Protein AF-A0A946Y9L7-F1 (afdb_monomer)

Secondary structure (DSSP, 8-state):
--EEEEEEEEE-TT-EEEE-TTS-EEEEEEEEPPSEEEETTS-B-HHHHBSSSS------HHHHHT-BTTB-EEEEEEEEE--TT---EEEEEEEEE-THHHIIIIIIIIGGGTTHHHHIIIIITTSHHHHHHHHHHHHHHSSEEEEEE-SSSEEEEEEE----SSS-EEEEEEPPP-TT-SEEEEEEEEETT-EEEEEEEEEEEEEEE--EEEEEEEEEETTS----HHHHTBS-SS------TT--EEEEE---PPPTT-EEEEEEEEE--PPPPPPHHHHTSPP------SHHHHHHHHHHHHHHHHHHHHHHHHHHGGG-

Foldseek 3Di:
DQAKWKFKDKAFPQWDWAAAQVRFIKTFHDWAQFPFKAKPVRDTCRQQARDQPQSWDADDLVRLVPDDLVHQKMKMKTKHFDAAPFFWKKKKWWKAWACLVVLLVPVLQFLLQAVPNCCCVVPVCPDPVSVVQLVVLCVVAAWKWKWKDPPPDTDTQDTHGHPHHQDIHIYIGTGGGPHRDRMIMMMIMHGHRGMTTRYITMGGPMDGDGTDIWAFPDKDWPVGDDDGVSNSHHDPPPSHDDDDVPTDMGTDTDPDDRDPSIDMDIDMDGDDDDDDDDDPNSNPDDRPDHDDSGSVSSSVSSVVCSVCVVVVVVVCVVCSVVSD

pLDDT: mean 89.22, std 11.05, range [27.16, 98.75]

Structure (mmCIF, N/CA/C/O backbone):
data_AF-A0A946Y9L7-F1
#
_entry.id   AF-A0A946Y9L7-F1
#
loop_
_atom_site.group_PDB
_atom_site.id
_atom_site.type_symbol
_atom_site.label_atom_id
_atom_site.label_alt_id
_atom_site.label_comp_id
_atom_site.label_asym_id
_atom_site.label_entity_id
_atom_site.label_seq_id
_atom_site.pdbx_PDB_ins_code
_atom_site.Cartn_x
_atom_site.Cartn_y
_atom_site.Cartn_z
_atom_site.occupancy
_atom_site.B_iso_or_equiv
_atom_site.auth_seq_id
_atom_site.auth_comp_id
_atom_site.auth_asym_id
_atom_site.auth_atom_id
_atom_site.pdbx_PDB_model_num
ATOM 1 N N . ILE A 1 1 ? 7.396 -9.887 -16.162 1.00 91.62 1 ILE A N 1
ATOM 2 C CA . ILE A 1 1 ? 6.640 -10.722 -15.194 1.00 91.62 1 ILE A CA 1
ATOM 3 C C . ILE A 1 1 ? 7.147 -12.140 -15.371 1.00 91.62 1 ILE A C 1
ATOM 5 O O . ILE A 1 1 ? 7.227 -12.563 -16.513 1.00 91.62 1 ILE A O 1
ATOM 9 N N . ASP A 1 2 ? 7.557 -12.815 -14.310 1.00 94.06 2 ASP A N 1
ATOM 10 C CA . ASP A 1 2 ? 8.018 -14.216 -14.341 1.00 94.06 2 ASP A CA 1
ATOM 11 C C . ASP A 1 2 ? 7.070 -15.153 -13.578 1.00 94.06 2 ASP A C 1
ATOM 13 O O . ASP A 1 2 ? 7.067 -16.358 -13.773 1.00 94.06 2 ASP A O 1
ATOM 17 N N . GLN A 1 3 ? 6.169 -14.610 -12.759 1.00 96.19 3 GLN A N 1
ATOM 18 C CA . GLN A 1 3 ? 5.126 -15.408 -12.126 1.00 96.19 3 GLN A CA 1
ATOM 19 C C . GLN A 1 3 ? 3.787 -14.690 -12.135 1.00 96.19 3 GLN A C 1
ATOM 21 O O . GLN A 1 3 ? 3.713 -13.494 -11.841 1.00 96.19 3 GLN A O 1
ATOM 26 N N . LEU A 1 4 ? 2.719 -15.440 -12.402 1.00 97.00 4 LEU A N 1
ATOM 27 C CA . LEU A 1 4 ? 1.350 -14.986 -12.216 1.00 97.00 4 LEU A CA 1
ATOM 28 C C . LEU A 1 4 ? 0.442 -16.161 -11.846 1.00 97.00 4 LEU A C 1
ATOM 30 O O . LEU A 1 4 ? 0.356 -17.146 -12.574 1.00 97.00 4 LEU A O 1
ATOM 34 N N . GLN A 1 5 ? -0.276 -16.047 -10.735 1.00 96.94 5 GLN A N 1
ATOM 35 C CA . GLN A 1 5 ? -1.230 -17.062 -10.292 1.00 96.94 5 GLN A CA 1
ATOM 36 C C . GLN A 1 5 ? -2.366 -16.437 -9.483 1.00 96.94 5 GLN A C 1
ATOM 38 O O . GLN A 1 5 ? -2.217 -15.351 -8.918 1.00 96.94 5 GLN A O 1
ATOM 43 N N . LEU A 1 6 ? -3.491 -17.142 -9.385 1.00 97.56 6 LEU A N 1
ATOM 44 C CA . LEU A 1 6 ? -4.512 -16.825 -8.392 1.00 97.56 6 LEU A CA 1
ATOM 45 C C . LEU A 1 6 ? -4.306 -17.681 -7.146 1.00 97.56 6 LEU A C 1
ATOM 47 O O . LEU A 1 6 ? -4.020 -18.874 -7.230 1.00 97.56 6 LEU A O 1
ATOM 51 N N . LEU A 1 7 ? -4.512 -17.068 -5.990 1.00 97.62 7 LEU A N 1
ATOM 52 C CA . LEU A 1 7 ? -4.695 -17.743 -4.717 1.00 97.62 7 LEU A CA 1
ATOM 53 C C . LEU A 1 7 ? -6.197 -17.761 -4.434 1.00 97.62 7 LEU A C 1
ATOM 55 O O . LEU A 1 7 ? -6.791 -16.725 -4.134 1.00 97.62 7 LEU A O 1
ATOM 59 N N . GLU A 1 8 ? -6.825 -18.921 -4.599 1.00 97.69 8 GLU A N 1
ATOM 60 C CA . GLU A 1 8 ? -8.254 -19.114 -4.364 1.00 97.69 8 GLU A CA 1
ATOM 61 C C . GLU A 1 8 ? -8.511 -19.498 -2.906 1.00 97.69 8 GLU A C 1
ATOM 63 O O . GLU A 1 8 ? -7.890 -20.418 -2.369 1.00 97.69 8 GLU A O 1
ATOM 68 N N . VAL A 1 9 ? -9.486 -18.835 -2.292 1.00 97.38 9 VAL A N 1
ATOM 69 C CA . VAL A 1 9 ? -10.014 -19.176 -0.971 1.00 97.38 9 VAL A CA 1
ATOM 70 C C . VAL A 1 9 ? -11.514 -19.385 -1.090 1.00 97.38 9 VAL A C 1
ATOM 72 O O . VAL A 1 9 ? -12.221 -18.512 -1.594 1.00 97.38 9 VAL A O 1
ATOM 75 N N . SER A 1 10 ? -12.002 -20.524 -0.600 1.00 95.62 10 SER A N 1
ATOM 76 C CA . SER A 1 10 ? -13.436 -20.783 -0.444 1.00 95.62 10 SER A CA 1
ATOM 77 C C . SER A 1 10 ? -13.875 -20.417 0.971 1.00 95.62 10 SER A C 1
ATOM 79 O O . SER A 1 10 ? -13.234 -20.816 1.941 1.00 95.62 10 SER A O 1
ATOM 81 N N . HIS A 1 11 ? -14.954 -19.652 1.105 1.00 94.88 11 HIS A N 1
ATOM 82 C CA . HIS A 1 11 ? -15.403 -19.110 2.389 1.00 94.88 11 HIS A CA 1
ATOM 83 C C . HIS A 1 11 ? -16.925 -18.906 2.430 1.00 94.88 11 HIS A C 1
ATOM 85 O O . HIS A 1 11 ? -17.618 -19.029 1.418 1.00 94.88 11 HIS A O 1
ATOM 91 N N . SER A 1 12 ? -17.456 -18.581 3.614 1.00 93.31 12 SER A N 1
ATOM 92 C CA . SER A 1 12 ? -18.854 -18.153 3.761 1.00 93.31 12 SER A CA 1
ATOM 93 C C . SER A 1 12 ? -19.135 -16.918 2.889 1.00 93.31 12 SER A C 1
ATOM 95 O O . SER A 1 12 ? -18.296 -16.016 2.862 1.00 93.31 12 SER A O 1
ATOM 97 N N . PRO A 1 13 ? -20.314 -16.791 2.250 1.00 92.19 13 PRO A N 1
ATOM 98 C CA . PRO A 1 13 ? -20.673 -15.613 1.452 1.00 92.19 13 PRO A CA 1
ATOM 99 C C . PRO A 1 13 ? -20.615 -14.267 2.188 1.00 92.19 13 PRO A C 1
ATOM 101 O O . PRO A 1 13 ? -20.582 -13.225 1.543 1.00 92.19 13 PRO A O 1
ATOM 104 N N . THR A 1 14 ? -20.627 -14.275 3.521 1.00 91.62 14 THR A N 1
ATOM 105 C CA . THR A 1 14 ? -20.556 -13.067 4.359 1.00 91.62 14 THR A CA 1
ATOM 106 C C . THR A 1 14 ? -19.137 -12.701 4.788 1.00 91.62 14 THR A C 1
ATOM 108 O O . THR A 1 14 ? -18.949 -11.665 5.420 1.00 91.62 14 THR A O 1
ATOM 111 N N . ALA A 1 15 ? -18.158 -13.562 4.511 1.00 93.12 15 ALA A N 1
ATOM 112 C CA . ALA A 1 15 ? -16.775 -13.356 4.907 1.00 93.12 15 ALA A CA 1
ATOM 113 C C . ALA A 1 15 ? -16.023 -12.509 3.875 1.00 93.12 15 ALA A C 1
ATOM 115 O O . ALA A 1 15 ? -16.213 -12.677 2.668 1.00 93.12 15 ALA A O 1
ATOM 116 N N . THR A 1 16 ? -15.124 -11.656 4.357 1.00 95.12 16 THR A N 1
ATOM 117 C CA . THR A 1 16 ? -14.171 -10.924 3.518 1.00 95.12 16 THR A CA 1
ATOM 118 C C . THR A 1 16 ? -12.841 -11.665 3.523 1.00 95.12 16 THR A C 1
ATOM 120 O O . THR A 1 16 ? -12.372 -12.077 4.583 1.00 95.12 16 THR A O 1
ATOM 123 N N . VAL A 1 17 ? -12.214 -11.825 2.359 1.00 97.06 17 VAL A N 1
ATOM 124 C CA . VAL A 1 17 ? -10.873 -12.412 2.241 1.00 97.06 17 VAL A CA 1
ATOM 125 C C . VAL A 1 17 ? -9.918 -11.381 1.665 1.00 97.06 17 VAL A C 1
ATOM 127 O O . VAL A 1 17 ? -10.178 -10.817 0.606 1.00 97.06 17 VAL A O 1
ATOM 130 N N . VAL A 1 18 ? -8.798 -11.162 2.345 1.00 96.81 18 VAL A N 1
ATOM 131 C CA . VAL A 1 18 ? -7.744 -10.234 1.916 1.00 96.81 18 VAL A CA 1
ATOM 132 C C . VAL A 1 18 ? -6.362 -10.817 2.168 1.00 96.81 18 VAL A C 1
ATOM 134 O O . VAL A 1 18 ? -6.206 -11.785 2.909 1.00 96.81 18 VAL A O 1
ATOM 137 N N . ALA A 1 19 ? -5.347 -10.226 1.543 1.00 96.75 19 ALA A N 1
ATOM 138 C CA . ALA A 1 19 ? -3.959 -10.596 1.778 1.00 96.75 19 ALA A CA 1
ATOM 139 C C . ALA A 1 19 ? -3.385 -9.887 3.014 1.00 96.75 19 ALA A C 1
ATOM 141 O O . ALA A 1 19 ? -3.661 -8.707 3.252 1.00 96.75 19 ALA A O 1
ATOM 142 N N . ASP A 1 20 ? -2.514 -10.576 3.742 1.00 95.69 20 ASP A N 1
ATOM 143 C CA . ASP A 1 20 ? -1.670 -9.972 4.767 1.00 95.69 20 ASP A CA 1
ATOM 144 C C . ASP A 1 20 ? -0.433 -9.274 4.173 1.00 95.69 20 ASP A C 1
ATOM 146 O O . ASP A 1 20 ? -0.279 -9.145 2.950 1.00 95.69 20 ASP A O 1
ATOM 150 N N . GLN A 1 21 ? 0.4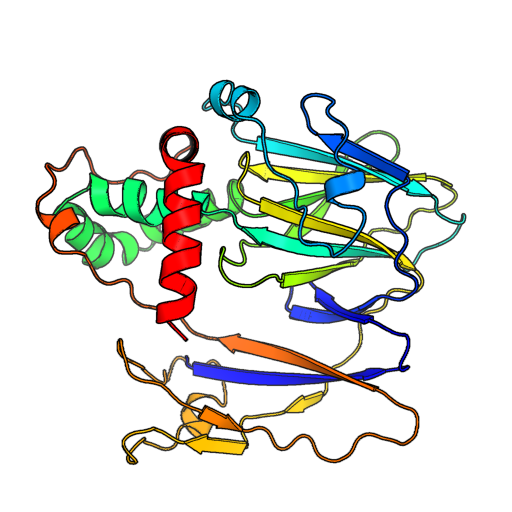62 -8.793 5.037 1.00 93.12 21 GLN A N 1
ATOM 151 C CA . GLN A 1 21 ? 1.719 -8.159 4.631 1.00 93.12 21 GLN A CA 1
ATOM 152 C C . GLN A 1 21 ? 2.700 -9.112 3.924 1.00 93.12 21 GLN A C 1
ATOM 154 O O . GLN A 1 21 ? 3.627 -8.651 3.261 1.00 93.12 21 GLN A O 1
ATOM 159 N N . TYR A 1 22 ? 2.495 -10.424 4.043 1.00 93.50 22 TYR A N 1
ATOM 160 C CA . TYR A 1 22 ? 3.309 -11.474 3.429 1.00 93.50 22 TYR A CA 1
ATOM 161 C C . TYR A 1 22 ? 2.606 -12.145 2.237 1.00 93.50 22 TYR A C 1
ATOM 163 O O . TYR A 1 22 ? 3.137 -13.100 1.675 1.00 93.50 22 TYR A O 1
ATOM 171 N N . GLY A 1 23 ? 1.423 -11.661 1.841 1.00 93.56 23 GLY A N 1
ATOM 172 C CA . GLY A 1 23 ? 0.639 -12.223 0.738 1.00 93.56 23 GLY A CA 1
ATOM 173 C C . GLY A 1 23 ? -0.176 -13.469 1.102 1.00 93.56 23 GLY A C 1
ATOM 174 O O . GLY A 1 23 ? -0.726 -14.110 0.209 1.00 93.56 23 GLY A O 1
ATOM 175 N N . ARG A 1 24 ? -0.277 -13.825 2.387 1.00 96.12 24 ARG A N 1
ATOM 176 C CA . ARG A 1 24 ? -1.102 -14.946 2.862 1.00 96.12 24 ARG A CA 1
ATOM 177 C C . ARG A 1 24 ? -2.552 -14.500 2.998 1.00 96.12 24 ARG A C 1
ATOM 179 O O . ARG A 1 24 ? -2.816 -13.356 3.358 1.00 96.12 24 ARG A O 1
ATOM 186 N N . ALA A 1 25 ? -3.489 -15.402 2.736 1.00 97.62 25 ALA A N 1
ATOM 187 C CA . ALA A 1 25 ? -4.902 -15.082 2.840 1.00 97.62 25 ALA A CA 1
ATOM 188 C C . ALA A 1 25 ? -5.370 -15.046 4.302 1.00 97.62 25 ALA A C 1
ATOM 190 O O . ALA A 1 25 ? -5.087 -15.957 5.083 1.00 97.62 25 ALA A O 1
ATOM 191 N N . ILE A 1 26 ? -6.128 -14.007 4.640 1.00 97.19 26 ILE A N 1
ATOM 192 C CA . ILE A 1 26 ? -6.836 -13.848 5.908 1.00 97.19 26 ILE A CA 1
ATOM 193 C C . ILE A 1 26 ? -8.330 -13.759 5.614 1.00 97.19 26 ILE A C 1
ATOM 195 O O . ILE A 1 26 ? -8.752 -12.971 4.764 1.00 97.19 26 ILE A O 1
ATOM 199 N N . ILE A 1 27 ? -9.125 -14.531 6.353 1.00 96.00 27 ILE A N 1
ATOM 200 C CA . ILE A 1 27 ? -10.560 -14.273 6.487 1.00 96.00 27 ILE A CA 1
ATOM 201 C C . ILE A 1 27 ? -10.739 -13.198 7.562 1.00 96.00 27 ILE A C 1
ATOM 203 O O . ILE A 1 27 ? -10.331 -13.396 8.704 1.00 96.00 27 ILE A O 1
ATOM 207 N N . ALA A 1 28 ? -11.351 -12.076 7.194 1.00 92.50 28 ALA A N 1
ATOM 208 C CA . ALA A 1 28 ? -11.649 -10.939 8.055 1.00 92.50 28 ALA A CA 1
ATOM 209 C C . ALA A 1 28 ? -13.175 -10.774 8.165 1.00 92.50 28 ALA A C 1
ATOM 211 O O . ALA A 1 28 ? -13.820 -10.227 7.270 1.00 92.50 28 ALA A O 1
ATOM 212 N N . ASN A 1 29 ? -13.765 -11.282 9.246 1.00 88.06 29 ASN A N 1
ATOM 213 C CA . ASN A 1 29 ? -15.208 -11.194 9.481 1.00 88.06 29 ASN A CA 1
ATOM 214 C C . ASN A 1 29 ? -15.563 -9.950 10.305 1.00 88.06 29 ASN A C 1
ATOM 216 O O . ASN A 1 29 ? -14.707 -9.380 10.978 1.00 88.06 29 ASN A O 1
ATOM 220 N N . GLU A 1 30 ? -16.841 -9.558 10.264 1.00 89.44 30 GLU A N 1
ATOM 221 C CA . GLU A 1 30 ? -17.429 -8.578 11.193 1.00 89.44 30 GLU A CA 1
ATOM 222 C C . GLU A 1 30 ? -16.619 -7.277 11.319 1.00 89.44 30 GLU A C 1
ATOM 224 O O . GLU A 1 30 ? -16.187 -6.886 12.398 1.00 89.44 30 GLU A O 1
ATOM 229 N N . LEU A 1 31 ? -16.396 -6.606 10.186 1.00 94.50 31 LEU A N 1
ATOM 230 C CA . LEU A 1 31 ? -15.606 -5.377 10.130 1.00 94.50 31 LEU A CA 1
ATOM 231 C C . LEU A 1 31 ? -16.272 -4.243 10.928 1.00 94.50 31 LEU A C 1
ATOM 233 O O . LEU A 1 31 ? -17.261 -3.653 10.484 1.00 94.50 31 LEU A O 1
ATOM 237 N N . ALA A 1 32 ? -15.692 -3.902 12.076 1.00 95.75 32 ALA A N 1
ATOM 238 C CA . ALA A 1 32 ? -16.108 -2.793 12.924 1.00 95.75 32 ALA A CA 1
ATOM 239 C C . ALA A 1 32 ? -15.254 -1.546 12.649 1.00 95.75 32 ALA A C 1
ATOM 241 O O . ALA A 1 32 ? -14.025 -1.591 12.693 1.00 95.75 32 ALA A O 1
ATOM 242 N N . ALA A 1 33 ? -15.895 -0.413 12.364 1.00 97.81 33 ALA A N 1
ATOM 243 C CA . ALA A 1 33 ? -15.195 0.861 12.210 1.00 97.81 33 ALA A CA 1
ATOM 244 C C . ALA A 1 33 ? -14.579 1.324 13.549 1.00 97.81 33 ALA A C 1
ATOM 246 O O . ALA A 1 33 ? -15.105 0.978 14.610 1.00 97.81 33 ALA A O 1
ATOM 247 N N . PRO A 1 34 ? -13.505 2.135 13.526 1.00 98.31 34 PRO A N 1
ATOM 248 C CA . PRO A 1 34 ? -12.989 2.757 14.740 1.00 98.31 34 PRO A CA 1
ATOM 249 C C . PRO A 1 34 ? -14.039 3.673 15.381 1.00 98.31 34 PRO A C 1
ATOM 251 O O . PRO A 1 34 ? -14.866 4.270 14.691 1.00 98.31 34 PRO A O 1
ATOM 254 N N . VAL A 1 35 ? -13.976 3.833 16.701 1.00 98.44 35 VAL A N 1
ATOM 255 C CA . VAL A 1 35 ? -14.800 4.802 17.445 1.00 98.44 35 VAL A CA 1
ATOM 256 C C . VAL A 1 35 ? -14.164 6.191 17.471 1.00 98.44 35 VAL A C 1
ATOM 258 O O . VAL A 1 35 ? -14.861 7.198 17.607 1.00 98.44 35 VAL A O 1
ATOM 261 N N . SER A 1 36 ? -12.846 6.269 17.278 1.00 98.62 36 SER A N 1
ATOM 262 C CA . SER A 1 36 ? -12.114 7.522 17.107 1.00 98.62 36 SER A CA 1
ATOM 263 C C . SER A 1 36 ? -10.976 7.355 16.097 1.00 98.62 36 SER A C 1
ATOM 265 O O . SER A 1 36 ? -10.386 6.284 15.970 1.00 98.62 36 SER A O 1
ATOM 267 N N . ALA A 1 37 ? -10.695 8.413 15.338 1.00 98.69 37 ALA A N 1
ATOM 268 C CA . ALA A 1 37 ? -9.552 8.476 14.436 1.00 98.69 37 ALA A CA 1
ATOM 269 C C . ALA A 1 37 ? -9.032 9.912 14.391 1.00 98.69 37 ALA A C 1
ATOM 271 O O . ALA A 1 37 ? -9.784 10.827 14.036 1.00 98.69 37 ALA A O 1
ATOM 272 N N . THR A 1 38 ? -7.765 10.118 14.736 1.00 98.56 38 THR A N 1
ATOM 273 C CA . THR A 1 38 ? -7.182 11.458 14.873 1.00 98.56 38 THR A CA 1
ATOM 274 C C . THR A 1 38 ? -5.787 11.495 14.270 1.00 98.56 38 THR A C 1
ATOM 276 O O . THR A 1 38 ? -4.994 10.595 14.523 1.00 98.56 38 THR A O 1
ATOM 279 N N . ASP A 1 39 ? -5.474 12.512 13.467 1.00 97.25 39 ASP A N 1
ATOM 280 C CA . ASP A 1 39 ? -4.103 12.687 12.973 1.00 97.25 39 ASP A CA 1
ATOM 281 C C . ASP A 1 39 ? -3.175 13.341 14.010 1.00 97.25 39 ASP A C 1
ATOM 283 O O . ASP A 1 39 ? -3.626 13.840 15.045 1.00 97.25 39 ASP A O 1
ATOM 287 N N . GLN A 1 40 ? -1.875 13.399 13.706 1.00 94.88 40 GLN A N 1
ATOM 288 C CA . GLN A 1 40 ? -0.858 14.029 14.560 1.00 94.88 40 GLN A CA 1
ATOM 289 C C . GLN A 1 40 ? -1.174 15.488 14.936 1.00 94.88 40 GLN A C 1
ATOM 291 O O . GLN A 1 40 ? -0.679 15.990 15.946 1.00 94.88 40 GLN A O 1
ATOM 296 N N . SER A 1 41 ? -1.970 16.194 14.127 1.00 93.50 41 SER A N 1
ATOM 297 C CA . SER A 1 41 ? -2.375 17.578 14.398 1.00 93.50 41 SER A CA 1
ATOM 298 C C . SER A 1 41 ? -3.635 17.694 15.262 1.00 93.50 41 SER A C 1
ATOM 300 O O . SER A 1 41 ? -4.077 18.806 15.549 1.00 93.50 41 SER A O 1
ATOM 302 N N . GLY A 1 42 ? -4.217 16.567 15.683 1.00 95.75 42 GLY A N 1
ATOM 303 C CA . GLY A 1 42 ? -5.451 16.519 16.465 1.00 95.75 42 GLY A CA 1
ATOM 304 C C . GLY A 1 42 ? -6.722 16.618 15.617 1.00 95.75 42 GLY A C 1
ATOM 305 O O . GLY A 1 42 ? -7.811 16.799 16.164 1.00 95.75 42 GLY A O 1
ATOM 306 N N . ARG A 1 43 ? -6.630 16.522 14.285 1.00 97.25 43 ARG A N 1
ATOM 307 C CA . ARG A 1 43 ? -7.807 16.598 13.415 1.00 97.25 43 ARG A CA 1
ATOM 308 C C . ARG A 1 43 ? -8.517 15.250 13.367 1.00 97.25 43 ARG A C 1
ATOM 310 O O . ARG A 1 43 ? -7.899 14.218 13.128 1.00 97.25 43 ARG A O 1
ATOM 317 N N . ASN A 1 44 ? -9.837 15.292 13.512 1.00 98.06 44 ASN A N 1
ATOM 318 C CA . ASN A 1 44 ? -10.693 14.120 13.389 1.00 98.06 44 ASN A CA 1
ATOM 319 C C . ASN A 1 44 ? -10.725 13.616 11.932 1.00 98.06 44 ASN A C 1
ATOM 321 O O . ASN A 1 44 ? -11.088 14.357 11.014 1.00 98.06 44 ASN A O 1
ATOM 325 N N . LEU A 1 45 ? -10.355 12.351 11.744 1.00 98.06 45 LEU A N 1
ATOM 326 C CA . LEU A 1 45 ? -10.346 11.637 10.469 1.00 98.06 45 LEU A CA 1
ATOM 327 C C . LEU A 1 45 ? -11.401 10.532 10.383 1.00 98.06 45 LEU A C 1
ATOM 329 O O . LEU A 1 45 ? -11.467 9.860 9.360 1.00 98.06 45 LEU A O 1
ATOM 333 N N . LEU A 1 46 ? -12.247 10.354 11.399 1.00 98.12 46 LEU A N 1
ATOM 334 C CA . LEU A 1 46 ? -13.164 9.217 11.500 1.00 98.12 46 LEU A CA 1
ATOM 335 C C . LEU A 1 46 ? -14.034 9.070 10.249 1.00 98.12 46 LEU A C 1
ATOM 337 O O . LEU A 1 46 ? -14.080 8.005 9.646 1.00 98.12 46 LEU A O 1
ATOM 341 N N . SER A 1 47 ? -14.646 10.163 9.789 1.00 96.69 47 SER A N 1
ATOM 342 C CA . SER A 1 47 ? -15.473 10.137 8.573 1.00 96.69 47 SER A CA 1
ATOM 343 C C . SER A 1 47 ? -14.716 9.758 7.294 1.00 96.69 47 SER A C 1
ATOM 345 O O . SER A 1 47 ? -15.342 9.257 6.371 1.00 96.69 47 SER A O 1
ATOM 347 N N . ALA A 1 48 ? -13.399 9.983 7.245 1.00 97.12 48 ALA A N 1
ATOM 348 C CA . ALA A 1 48 ? -12.550 9.706 6.086 1.00 97.12 48 ALA A CA 1
ATOM 349 C C . ALA A 1 48 ? -12.006 8.269 6.060 1.00 97.12 48 ALA A C 1
ATOM 351 O O . ALA A 1 48 ? -11.451 7.854 5.049 1.00 97.12 48 ALA A O 1
ATOM 352 N N . VAL A 1 49 ? -12.092 7.547 7.185 1.00 98.12 49 VAL A N 1
ATOM 353 C CA . VAL A 1 49 ? -11.511 6.203 7.334 1.00 98.12 49 VAL A CA 1
ATOM 354 C C . VAL A 1 49 ? -12.511 5.153 7.817 1.00 98.12 49 VAL A C 1
ATOM 356 O O . VAL A 1 49 ? -12.161 3.987 7.933 1.00 98.12 49 VAL A O 1
ATOM 359 N N . ALA A 1 50 ? -13.751 5.523 8.137 1.00 97.31 50 ALA A N 1
ATOM 360 C CA . ALA A 1 50 ? -14.730 4.576 8.673 1.00 97.31 50 ALA A CA 1
ATOM 361 C C . ALA A 1 50 ? -15.382 3.690 7.598 1.00 97.31 50 ALA A C 1
ATOM 363 O O . ALA A 1 50 ? -15.980 2.667 7.934 1.00 97.31 50 ALA A O 1
ATOM 364 N N . ARG A 1 51 ? -15.341 4.081 6.316 1.00 95.62 51 ARG A N 1
ATOM 365 C CA . ARG A 1 51 ? -16.105 3.421 5.245 1.00 95.62 51 ARG A CA 1
ATOM 366 C C . ARG A 1 51 ? -15.350 3.433 3.927 1.00 95.62 51 ARG A C 1
ATOM 368 O O . ARG A 1 51 ? -14.712 4.415 3.593 1.00 95.62 51 ARG A O 1
ATOM 375 N N . ASN A 1 52 ? -15.539 2.380 3.139 1.00 94.69 52 ASN A N 1
ATOM 376 C CA . ASN A 1 52 ? -15.125 2.346 1.740 1.00 94.69 52 ASN A CA 1
ATOM 377 C C . ASN A 1 52 ? -16.048 3.241 0.888 1.00 94.69 52 ASN A C 1
ATOM 379 O O . ASN A 1 52 ? -17.016 2.758 0.297 1.00 94.69 52 ASN A O 1
ATOM 383 N N . ASP A 1 53 ? -15.801 4.552 0.895 1.00 94.44 53 ASP A N 1
ATOM 384 C CA . ASP A 1 53 ? -16.570 5.549 0.136 1.00 94.44 53 ASP A CA 1
ATOM 385 C C . ASP A 1 53 ? -15.700 6.478 -0.732 1.00 94.44 53 ASP A C 1
ATOM 387 O O . ASP A 1 53 ? -16.218 7.355 -1.429 1.00 94.44 53 ASP A O 1
ATOM 391 N N . GLY A 1 54 ? -14.384 6.251 -0.767 1.00 90.50 54 GLY A N 1
ATOM 392 C CA . GLY A 1 54 ? -13.434 7.041 -1.546 1.00 90.50 54 GLY A CA 1
ATOM 393 C C . GLY A 1 54 ? -13.007 8.357 -0.883 1.00 90.50 54 GLY A C 1
ATOM 394 O O . GLY A 1 54 ? -12.157 9.053 -1.453 1.00 90.50 54 GLY A O 1
ATOM 395 N N . ALA A 1 55 ? -13.540 8.710 0.295 1.00 90.38 55 ALA A N 1
ATOM 396 C CA . ALA A 1 55 ? -13.216 9.929 1.041 1.00 90.38 55 ALA A CA 1
ATOM 397 C C . ALA A 1 55 ? -11.901 9.840 1.843 1.00 90.38 55 ALA A C 1
ATOM 399 O O . ALA A 1 55 ? -11.789 10.397 2.935 1.00 90.38 55 ALA A O 1
ATOM 400 N N . ALA A 1 56 ? -10.889 9.190 1.273 1.00 94.12 56 ALA A N 1
ATOM 401 C CA . ALA A 1 56 ? -9.653 8.839 1.950 1.00 94.12 56 ALA A CA 1
ATOM 402 C C . ALA A 1 56 ? -8.890 9.988 2.625 1.00 94.12 56 ALA A C 1
ATOM 404 O O . ALA A 1 56 ? -8.853 11.139 2.166 1.00 94.12 56 ALA A O 1
ATOM 405 N N . SER A 1 57 ? -8.182 9.620 3.693 1.00 95.12 57 SER A N 1
ATOM 406 C CA . SER A 1 57 ? -7.344 10.513 4.480 1.00 95.12 57 SER A CA 1
ATOM 407 C C . SER A 1 57 ? -6.252 11.193 3.640 1.00 95.12 57 SER A C 1
ATOM 409 O O . SER A 1 57 ? -5.672 10.634 2.701 1.00 95.12 57 SER A O 1
ATOM 411 N N . LYS A 1 58 ? -5.979 12.453 3.992 1.00 93.75 58 LYS A N 1
ATOM 412 C CA . LYS A 1 58 ? -4.915 13.279 3.408 1.00 93.75 58 LYS A CA 1
ATOM 413 C C . LYS A 1 58 ? -4.392 14.274 4.430 1.00 93.75 58 LYS A C 1
ATOM 415 O O . LYS A 1 58 ? -5.186 14.833 5.195 1.00 93.75 58 LYS A O 1
ATOM 420 N N . ALA A 1 59 ? -3.096 14.553 4.403 1.00 94.25 59 ALA A N 1
ATOM 421 C CA . ALA A 1 59 ? -2.489 15.607 5.201 1.00 94.25 59 ALA A CA 1
ATOM 422 C C . ALA A 1 59 ? -2.971 16.990 4.735 1.00 94.25 59 ALA A C 1
ATOM 424 O O . ALA A 1 59 ? -3.259 17.232 3.553 1.00 94.25 59 ALA A O 1
ATOM 425 N N . THR A 1 60 ? -3.055 17.929 5.673 1.00 93.75 60 THR A N 1
ATOM 426 C CA . THR A 1 60 ? -3.339 19.332 5.354 1.00 93.75 60 THR A CA 1
ATOM 427 C C . THR A 1 60 ? -2.112 19.994 4.723 1.00 93.75 60 THR A C 1
ATOM 429 O O . THR A 1 60 ? -0.980 19.561 4.935 1.00 93.75 60 THR A O 1
ATOM 432 N N . GLN A 1 61 ? -2.316 21.083 3.973 1.00 92.31 61 GLN A N 1
ATOM 433 C CA . GLN A 1 61 ? -1.186 21.868 3.459 1.00 92.31 61 GLN A CA 1
ATOM 434 C C . GLN A 1 61 ? -0.313 22.401 4.602 1.00 92.31 61 GLN A C 1
ATOM 436 O O . GLN A 1 61 ? 0.908 22.398 4.512 1.00 92.31 61 GLN A O 1
ATOM 441 N N . GLN A 1 62 ? -0.944 22.815 5.704 1.00 93.12 62 GLN A N 1
ATOM 442 C CA . GLN A 1 62 ? -0.239 23.271 6.897 1.00 93.12 62 GLN A CA 1
ATOM 443 C C . GLN A 1 62 ? 0.662 22.177 7.482 1.00 93.12 62 GLN A C 1
ATOM 445 O O . GLN A 1 62 ? 1.795 22.478 7.847 1.00 93.12 62 GLN A O 1
ATOM 450 N N . ARG A 1 63 ? 0.189 20.921 7.541 1.00 93.94 63 ARG A N 1
ATOM 451 C CA . ARG A 1 63 ? 1.001 19.789 8.006 1.00 93.94 63 ARG A CA 1
ATOM 452 C C . ARG A 1 63 ? 2.200 19.557 7.095 1.00 93.94 63 ARG A C 1
ATOM 454 O O . ARG A 1 63 ? 3.300 19.416 7.606 1.00 93.94 63 ARG A O 1
ATOM 461 N N . LEU A 1 64 ? 1.997 19.554 5.777 1.00 94.12 64 LEU A N 1
ATOM 462 C CA . LEU A 1 64 ? 3.082 19.379 4.806 1.00 94.12 64 LEU A CA 1
ATOM 463 C C . LEU A 1 64 ? 4.138 20.487 4.915 1.00 94.12 64 LEU A C 1
ATOM 465 O O . LEU A 1 64 ? 5.332 20.206 4.909 1.00 94.12 64 LEU A O 1
ATOM 469 N N . ASN A 1 65 ? 3.702 21.734 5.096 1.00 91.81 65 ASN A N 1
ATOM 470 C CA . ASN A 1 65 ? 4.600 22.878 5.255 1.00 91.81 65 ASN A CA 1
ATOM 471 C C . ASN A 1 65 ? 5.382 22.857 6.583 1.00 91.81 65 ASN A C 1
ATOM 473 O O . ASN A 1 65 ? 6.390 23.551 6.690 1.00 91.81 65 ASN A O 1
ATOM 477 N N . SER A 1 66 ? 4.926 22.105 7.594 1.00 92.75 66 SER A N 1
ATOM 478 C CA . SER A 1 66 ? 5.610 21.981 8.888 1.00 92.75 66 SER A CA 1
ATOM 479 C C . SER A 1 66 ? 6.585 20.805 8.973 1.00 92.75 66 SER A C 1
ATOM 481 O O . SER A 1 66 ? 7.238 20.644 10.002 1.00 92.75 66 SER A O 1
ATOM 483 N N . ILE A 1 67 ? 6.686 19.979 7.926 1.00 94.81 67 ILE A N 1
ATOM 484 C CA . ILE A 1 67 ? 7.627 18.855 7.876 1.00 94.81 67 ILE A CA 1
ATOM 485 C C . ILE A 1 67 ? 9.073 19.364 7.815 1.00 94.81 67 ILE A C 1
ATOM 487 O O . ILE A 1 67 ? 9.402 20.297 7.074 1.00 94.81 67 ILE A O 1
ATOM 491 N N . ALA A 1 68 ? 9.939 18.716 8.590 1.00 93.31 68 ALA A N 1
ATOM 492 C CA . ALA A 1 68 ? 11.366 18.997 8.693 1.00 93.31 68 ALA A CA 1
ATOM 493 C C . ALA A 1 68 ? 12.172 17.695 8.574 1.00 93.31 68 ALA A C 1
ATOM 495 O O . ALA A 1 68 ? 11.614 16.608 8.703 1.00 93.31 68 ALA A O 1
ATOM 496 N N . ALA A 1 69 ? 13.477 17.804 8.307 1.00 89.69 69 ALA A N 1
ATOM 497 C CA . ALA A 1 69 ? 14.342 16.647 8.044 1.00 89.69 69 ALA A CA 1
ATOM 498 C C . ALA A 1 69 ? 14.409 15.667 9.228 1.00 89.69 69 ALA A C 1
ATOM 500 O O . ALA A 1 69 ? 14.509 14.467 9.023 1.00 89.69 69 ALA A O 1
ATOM 501 N N . ASP A 1 70 ? 14.290 16.166 10.457 1.00 89.00 70 ASP A N 1
ATOM 502 C CA . ASP A 1 70 ? 14.271 15.373 11.689 1.00 89.00 70 ASP A CA 1
ATOM 503 C C . ASP A 1 70 ? 12.877 14.818 12.047 1.00 89.00 70 ASP A C 1
ATOM 505 O O . ASP A 1 70 ? 12.736 14.066 13.012 1.00 89.00 70 ASP A O 1
ATOM 509 N N . ASN A 1 71 ? 11.837 15.175 11.283 1.00 91.75 71 ASN A N 1
ATOM 510 C CA . ASN A 1 71 ? 10.464 14.727 11.502 1.00 91.75 71 ASN A CA 1
ATOM 511 C C . ASN A 1 71 ? 9.658 14.682 10.192 1.00 91.75 71 ASN A C 1
ATOM 513 O O . ASN A 1 71 ? 8.835 15.557 9.899 1.00 91.75 71 A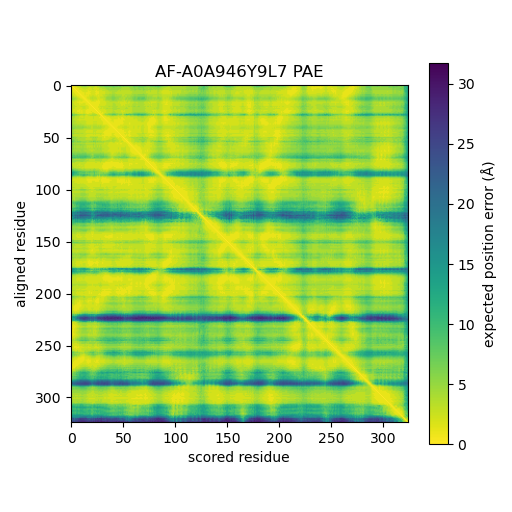SN A O 1
ATOM 517 N N . LEU A 1 72 ? 9.891 13.618 9.422 1.00 95.50 72 LEU A N 1
ATOM 518 C CA . LEU A 1 72 ? 9.249 13.354 8.127 1.00 95.50 72 LEU A CA 1
ATOM 519 C C . LEU A 1 72 ? 7.912 12.608 8.237 1.00 95.50 72 LEU A C 1
ATOM 521 O O . LEU A 1 72 ? 7.196 12.466 7.243 1.00 95.50 72 LEU A O 1
ATOM 525 N N . ARG A 1 73 ? 7.587 12.091 9.426 1.00 95.50 73 ARG A N 1
ATOM 526 C CA . ARG A 1 73 ? 6.451 11.192 9.642 1.00 95.50 73 ARG A CA 1
ATOM 527 C C . ARG A 1 73 ? 5.183 11.932 10.045 1.00 95.50 73 ARG A C 1
ATOM 529 O O . ARG A 1 73 ? 5.225 12.997 10.649 1.00 95.50 73 ARG A O 1
ATOM 536 N N . ASP A 1 74 ? 4.056 11.326 9.718 1.00 96.19 74 ASP A N 1
ATOM 537 C CA . ASP A 1 74 ? 2.723 11.642 10.213 1.00 96.19 74 ASP A CA 1
ATOM 538 C C . ASP A 1 74 ? 2.105 10.365 10.798 1.00 96.19 74 ASP A C 1
ATOM 540 O O . ASP A 1 74 ? 2.630 9.262 10.598 1.00 96.19 74 ASP A O 1
ATOM 544 N N . HIS A 1 75 ? 1.009 10.499 11.537 1.00 97.75 75 HIS A N 1
ATOM 545 C CA . HIS A 1 75 ? 0.292 9.331 12.035 1.00 97.75 75 HIS A CA 1
ATOM 546 C C . HIS A 1 75 ? -1.212 9.540 12.149 1.00 97.75 75 HIS A C 1
ATOM 548 O O . HIS A 1 75 ? -1.687 10.673 12.226 1.00 97.75 75 HIS A O 1
ATOM 554 N N . ILE A 1 76 ? -1.939 8.422 12.190 1.00 98.56 76 ILE A N 1
ATOM 555 C CA . ILE A 1 76 ? -3.346 8.350 12.586 1.00 98.56 76 ILE A CA 1
ATOM 556 C C . ILE A 1 76 ? -3.443 7.456 13.819 1.00 98.56 76 ILE A C 1
ATOM 558 O O . ILE A 1 76 ? -3.099 6.276 13.750 1.00 98.56 76 ILE A O 1
ATOM 562 N N . ASP A 1 77 ? -3.929 8.021 14.918 1.00 98.75 77 ASP A N 1
ATOM 563 C CA . ASP A 1 77 ? -4.311 7.287 16.121 1.00 98.75 77 ASP A CA 1
ATOM 564 C C . ASP A 1 77 ? -5.771 6.863 16.014 1.00 98.75 77 ASP A C 1
ATOM 566 O O . ASP A 1 77 ? -6.644 7.678 15.709 1.00 98.75 77 ASP A O 1
ATOM 570 N N . LEU A 1 78 ? -6.016 5.581 16.252 1.00 98.69 78 LEU A N 1
ATOM 571 C CA . LEU A 1 78 ? -7.301 4.914 16.124 1.00 98.69 78 LEU A CA 1
ATOM 572 C C . LEU A 1 78 ? -7.653 4.243 17.446 1.00 98.69 78 LEU A C 1
ATOM 574 O O . LEU A 1 78 ? -6.793 3.625 18.078 1.00 98.69 78 LEU A O 1
ATOM 578 N N . GLU A 1 79 ? -8.926 4.289 17.814 1.00 98.19 79 GLU A N 1
ATOM 579 C CA . GLU A 1 79 ? -9.459 3.494 18.918 1.00 98.19 79 GLU A CA 1
ATOM 580 C C . GLU A 1 79 ? -10.628 2.639 18.437 1.00 98.19 79 GLU A C 1
ATOM 582 O O . GLU A 1 79 ? -11.454 3.089 17.638 1.00 98.19 79 GLU A O 1
ATOM 587 N N . PHE A 1 80 ? -10.699 1.411 18.943 1.00 97.12 80 PHE A N 1
ATOM 588 C CA . PHE A 1 80 ? -11.770 0.453 18.681 1.00 97.12 80 PHE A CA 1
ATOM 589 C C . PHE A 1 80 ? -12.330 -0.067 19.997 1.00 97.12 80 PHE A C 1
ATOM 591 O O . PHE A 1 80 ? -11.566 -0.323 20.934 1.00 97.12 80 PHE A O 1
ATOM 598 N N . ASP A 1 81 ? -13.641 -0.280 20.029 1.00 94.56 81 ASP A N 1
ATOM 599 C CA . ASP A 1 81 ? -14.271 -1.089 21.065 1.00 94.56 81 ASP A CA 1
ATOM 600 C C . ASP A 1 81 ? -14.006 -2.568 20.765 1.00 94.56 81 ASP A C 1
ATOM 602 O O . ASP A 1 81 ? -14.149 -3.016 19.624 1.00 94.56 81 ASP A O 1
ATOM 606 N N . VAL A 1 82 ? -13.603 -3.318 21.787 1.00 91.75 82 VAL A N 1
ATOM 607 C CA . VAL A 1 82 ? -13.337 -4.757 21.694 1.00 91.75 82 VAL A CA 1
ATOM 608 C C . VAL A 1 82 ? -13.987 -5.494 22.854 1.00 91.75 82 VAL A C 1
ATOM 610 O O . VAL A 1 82 ? -14.064 -4.984 23.975 1.00 91.75 82 VAL A O 1
ATOM 613 N N . GLU A 1 83 ? -14.443 -6.714 22.591 1.00 87.50 83 GLU A N 1
ATOM 614 C CA . GLU A 1 83 ? -14.912 -7.596 23.653 1.00 87.50 83 GLU A CA 1
ATOM 615 C C . GLU A 1 83 ? -13.708 -8.177 24.418 1.00 87.50 83 GLU A C 1
ATOM 617 O O . GLU A 1 83 ? -12.752 -8.645 23.785 1.00 87.50 83 GLU A O 1
ATOM 622 N N . PRO A 1 84 ? -13.725 -8.174 25.764 1.00 84.12 84 PRO A N 1
ATOM 623 C CA . PRO A 1 84 ? -12.658 -8.770 26.564 1.00 84.12 84 PRO A CA 1
ATOM 624 C C . PRO A 1 84 ? -12.411 -10.241 26.206 1.00 84.12 84 PRO A C 1
ATOM 626 O O . PRO A 1 84 ? -13.359 -11.012 26.049 1.00 84.12 84 PRO A O 1
ATOM 629 N N . GLY A 1 85 ? -11.140 -10.635 26.126 1.00 78.38 85 GLY A N 1
ATOM 630 C CA . GLY A 1 85 ? -10.725 -11.999 25.787 1.00 78.38 85 GLY A CA 1
ATOM 631 C C . GLY A 1 85 ? -10.768 -12.326 24.292 1.00 78.38 85 GLY A C 1
ATOM 632 O O . GLY A 1 85 ? -10.726 -13.499 23.927 1.00 78.38 85 GLY A O 1
ATOM 633 N N . THR A 1 86 ? -10.882 -11.318 23.420 1.00 81.50 86 THR A N 1
ATOM 634 C CA . THR A 1 86 ? -10.779 -11.524 21.970 1.00 81.50 86 THR A CA 1
ATOM 635 C C . THR A 1 86 ? -9.309 -11.607 21.551 1.00 81.50 86 THR A C 1
ATOM 637 O O . THR A 1 86 ? -8.589 -10.605 21.580 1.00 81.50 86 THR A O 1
ATOM 640 N N . ASP A 1 87 ? -8.884 -12.795 21.117 1.00 80.19 87 ASP A N 1
ATOM 641 C CA . ASP A 1 87 ? -7.493 -13.061 20.719 1.00 80.19 87 ASP A CA 1
ATOM 642 C C . ASP A 1 87 ? -7.283 -13.060 19.192 1.00 80.19 87 ASP A C 1
ATOM 644 O O . ASP A 1 87 ? -6.185 -12.773 18.718 1.00 80.19 87 ASP A O 1
ATOM 648 N N . ASP A 1 88 ? -8.342 -13.305 18.414 1.00 87.00 88 ASP A N 1
ATOM 649 C CA . ASP A 1 88 ? -8.284 -13.446 16.954 1.00 87.00 88 ASP A CA 1
ATOM 650 C C . ASP A 1 88 ? -8.812 -12.188 16.249 1.00 87.00 88 ASP A C 1
ATOM 652 O O . ASP A 1 88 ? -9.917 -12.173 15.693 1.00 87.00 88 ASP A O 1
ATOM 656 N N . VAL A 1 89 ? -8.034 -11.104 16.284 1.00 93.12 89 VAL A N 1
ATOM 657 C CA . VAL A 1 89 ? -8.381 -9.838 15.620 1.00 93.12 89 VAL A CA 1
ATOM 658 C C . VAL A 1 89 ? -7.405 -9.469 14.512 1.00 93.12 89 VAL A C 1
ATOM 660 O O . VAL A 1 89 ? -6.200 -9.716 14.594 1.00 93.12 89 VAL A O 1
ATOM 663 N N . ALA A 1 90 ? -7.922 -8.813 13.475 1.00 96.12 90 ALA A N 1
ATOM 664 C CA . ALA A 1 90 ? -7.097 -8.229 12.427 1.00 96.12 90 ALA A CA 1
ATOM 665 C C . ALA A 1 90 ? -7.472 -6.780 12.143 1.00 96.12 90 ALA A C 1
ATOM 667 O O . ALA A 1 90 ? -8.647 -6.422 12.088 1.00 96.12 90 ALA A O 1
ATOM 668 N N . LEU A 1 91 ? -6.464 -5.953 11.885 1.00 97.81 91 LEU A N 1
ATOM 669 C CA . LEU A 1 91 ? -6.664 -4.622 11.339 1.00 97.81 91 LEU A CA 1
ATOM 670 C C . LEU A 1 91 ? -6.866 -4.723 9.831 1.00 97.81 91 LEU A C 1
ATOM 672 O O . LEU A 1 91 ? -5.913 -4.981 9.096 1.00 97.81 91 LEU A O 1
ATOM 676 N N . TYR A 1 92 ? -8.092 -4.499 9.379 1.00 98.19 92 TYR A N 1
ATOM 677 C CA . TYR A 1 92 ? -8.434 -4.359 7.972 1.00 98.19 92 TYR A CA 1
ATOM 678 C C . TYR A 1 92 ? -8.140 -2.938 7.488 1.00 98.19 92 TYR A C 1
ATOM 680 O O . TYR A 1 92 ? -8.489 -1.957 8.148 1.00 98.19 92 TYR A O 1
ATOM 688 N N . LEU A 1 93 ? -7.539 -2.824 6.308 1.00 98.31 93 LEU A N 1
ATOM 689 C CA . LEU A 1 93 ? -7.149 -1.566 5.689 1.00 98.31 93 LEU A CA 1
ATOM 690 C C . LEU A 1 93 ? -7.523 -1.563 4.210 1.00 98.31 93 LEU A C 1
ATOM 692 O O . LEU A 1 93 ? -7.120 -2.457 3.469 1.00 98.31 93 LEU A O 1
ATOM 696 N N . ARG A 1 94 ? -8.195 -0.502 3.759 1.00 97.81 94 ARG A N 1
ATOM 697 C CA . ARG A 1 94 ? -8.312 -0.153 2.341 1.00 97.81 94 ARG A CA 1
ATOM 698 C C . ARG A 1 94 ? -7.515 1.110 2.067 1.00 97.81 94 ARG A C 1
ATOM 700 O O . ARG A 1 94 ? -7.841 2.187 2.573 1.00 97.81 94 ARG A O 1
ATOM 707 N N . LEU A 1 95 ? -6.460 0.979 1.273 1.00 97.88 95 LEU A N 1
ATOM 708 C CA . LEU A 1 95 ? -5.457 2.024 1.110 1.00 97.88 95 LEU A CA 1
ATOM 709 C C . LEU A 1 95 ? -4.764 1.984 -0.253 1.00 97.88 95 LEU A C 1
ATOM 711 O O . LEU A 1 95 ? -4.845 1.007 -0.991 1.00 97.88 95 LEU A O 1
ATOM 715 N N . ARG A 1 96 ? -4.082 3.074 -0.590 1.00 96.38 96 ARG A N 1
ATOM 716 C CA . ARG A 1 96 ? -3.114 3.170 -1.691 1.00 96.38 96 ARG A CA 1
ATOM 717 C C . ARG A 1 96 ? -2.092 4.246 -1.365 1.00 96.38 96 ARG A C 1
ATOM 719 O O . ARG A 1 96 ? -2.359 5.092 -0.506 1.00 96.38 96 ARG A O 1
ATOM 726 N N . ASN A 1 97 ? -0.952 4.266 -2.043 1.00 95.94 97 ASN A N 1
ATOM 727 C CA . ASN A 1 97 ? -0.040 5.391 -1.871 1.00 95.94 97 ASN A CA 1
ATOM 728 C C . ASN A 1 97 ? -0.611 6.666 -2.500 1.00 95.94 97 ASN A C 1
ATOM 730 O O . ASN A 1 97 ? -1.455 6.641 -3.399 1.00 95.94 97 ASN A O 1
ATOM 734 N N . SER A 1 98 ? -0.139 7.810 -2.025 1.00 95.19 98 SER A N 1
ATOM 735 C CA . SER A 1 98 ? -0.258 9.056 -2.766 1.00 95.19 98 SER A CA 1
ATOM 736 C C . SER A 1 98 ? 0.765 9.097 -3.910 1.00 95.19 98 SER A C 1
ATOM 738 O O . SER A 1 98 ? 1.556 8.175 -4.105 1.00 95.19 98 SER A O 1
ATOM 740 N N . LEU A 1 99 ? 0.776 10.192 -4.671 1.00 93.88 99 LEU A N 1
ATOM 741 C CA . LEU A 1 99 ? 1.789 10.417 -5.707 1.00 93.88 99 LEU A CA 1
ATOM 742 C C . LEU A 1 99 ? 3.141 10.871 -5.130 1.00 93.88 99 LEU A C 1
ATOM 744 O O . LEU A 1 99 ? 4.042 11.178 -5.902 1.00 93.88 99 LEU A O 1
ATOM 748 N N . LEU A 1 100 ? 3.320 10.907 -3.803 1.00 94.88 100 LEU A N 1
ATOM 749 C CA . LEU A 1 100 ? 4.599 11.274 -3.190 1.00 94.88 100 LEU A CA 1
ATOM 750 C C . LEU A 1 100 ? 5.742 10.374 -3.679 1.00 94.88 100 LEU A C 1
ATOM 752 O O . LEU A 1 100 ? 6.791 10.884 -4.056 1.00 94.88 100 LEU A O 1
ATOM 756 N N . ASN A 1 101 ? 5.520 9.060 -3.764 1.00 90.69 101 ASN A N 1
ATOM 757 C CA . ASN A 1 101 ? 6.512 8.128 -4.309 1.00 90.69 101 ASN A CA 1
ATOM 758 C C . ASN A 1 101 ? 6.841 8.394 -5.774 1.00 90.69 101 ASN A C 1
ATOM 760 O O . ASN A 1 101 ? 7.988 8.256 -6.185 1.00 90.69 101 ASN A O 1
ATOM 764 N N . THR A 1 102 ? 5.843 8.810 -6.551 1.00 89.81 102 THR A N 1
ATOM 765 C CA . THR A 1 102 ? 6.028 9.216 -7.944 1.00 89.81 102 THR A CA 1
ATOM 766 C C . THR A 1 102 ? 6.927 10.448 -8.030 1.00 89.81 102 THR A C 1
ATOM 768 O O . THR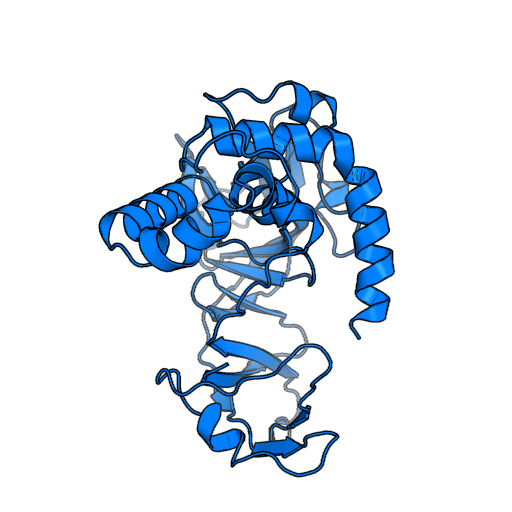 A 1 102 ? 7.835 10.466 -8.850 1.00 89.81 102 THR A O 1
ATOM 771 N N . VAL A 1 103 ? 6.735 11.438 -7.152 1.00 92.19 103 VAL A N 1
ATOM 772 C CA . VAL A 1 103 ? 7.599 12.630 -7.068 1.00 92.19 103 VAL A CA 1
ATOM 773 C C . VAL A 1 103 ? 9.007 12.267 -6.605 1.00 92.19 103 VAL A C 1
ATOM 775 O O . VAL A 1 103 ? 9.985 12.686 -7.218 1.00 92.19 103 VAL A O 1
ATOM 778 N N . LEU A 1 104 ? 9.130 11.455 -5.553 1.00 92.38 104 LEU A N 1
ATOM 779 C CA . LEU A 1 104 ? 10.426 11.005 -5.056 1.00 92.38 104 LEU A CA 1
ATOM 780 C C . LEU A 1 104 ? 11.214 10.287 -6.157 1.00 92.38 104 LEU A C 1
ATOM 782 O O . LEU A 1 104 ? 12.366 10.627 -6.403 1.00 92.38 104 LEU A O 1
ATOM 786 N N . PHE A 1 105 ? 10.591 9.329 -6.842 1.00 88.50 105 PHE A N 1
ATOM 787 C CA . PHE A 1 105 ? 11.272 8.534 -7.855 1.00 88.50 105 PHE A CA 1
ATOM 788 C C . PHE A 1 105 ? 11.535 9.324 -9.145 1.00 88.50 105 PHE A C 1
ATOM 790 O O . PHE A 1 105 ? 12.663 9.362 -9.625 1.00 88.50 105 PHE A O 1
ATOM 797 N N . TYR A 1 106 ? 10.528 9.988 -9.713 1.00 88.44 106 TYR A N 1
ATOM 798 C CA . TYR A 1 106 ? 10.685 10.641 -11.014 1.00 88.44 106 TYR A CA 1
ATOM 799 C C . TYR A 1 106 ? 11.338 12.013 -10.937 1.00 88.44 106 TYR A C 1
ATOM 801 O O . TYR A 1 106 ? 12.231 12.285 -11.735 1.00 88.44 106 TYR A O 1
ATOM 809 N N . ASP A 1 107 ? 10.930 12.867 -9.999 1.00 88.50 107 ASP A N 1
ATOM 810 C CA . ASP A 1 107 ? 11.458 14.230 -9.931 1.00 88.50 107 ASP A CA 1
ATOM 811 C C . ASP A 1 107 ? 12.814 14.247 -9.203 1.00 88.50 107 ASP A C 1
ATOM 813 O O . ASP A 1 107 ? 13.806 14.716 -9.759 1.00 88.50 107 ASP A O 1
ATOM 817 N N . VAL A 1 108 ? 12.887 13.676 -7.995 1.00 90.38 108 VAL A N 1
ATOM 818 C CA . VAL A 1 108 ? 14.080 13.793 -7.130 1.00 90.38 108 VAL A CA 1
ATOM 819 C C . VAL A 1 108 ? 15.157 12.761 -7.465 1.00 90.38 108 VAL A C 1
ATOM 821 O O . VAL A 1 108 ? 16.336 13.099 -7.547 1.00 90.38 108 VAL A O 1
ATOM 824 N N . MET A 1 109 ? 14.787 11.491 -7.643 1.00 87.50 109 MET A N 1
ATOM 825 C CA . MET A 1 109 ? 15.773 10.439 -7.911 1.00 87.50 109 MET A CA 1
ATOM 826 C C . MET A 1 109 ? 16.231 10.416 -9.367 1.00 87.50 109 MET A C 1
ATOM 828 O O . MET A 1 109 ? 17.362 10.021 -9.604 1.00 87.50 109 MET A O 1
ATOM 832 N N . LEU A 1 110 ? 15.408 10.807 -10.345 1.00 86.69 110 LEU A N 1
ATOM 833 C CA . LEU A 1 110 ? 15.770 10.705 -11.767 1.00 86.69 110 LEU A CA 1
ATOM 834 C C . LEU A 1 110 ? 15.958 12.070 -12.437 1.00 86.69 110 LEU A C 1
ATOM 836 O O . LEU A 1 110 ? 17.056 12.358 -12.913 1.00 86.69 110 LEU A O 1
ATOM 840 N N . ALA A 1 111 ? 14.928 12.918 -12.479 1.00 87.12 111 ALA A N 1
ATOM 841 C CA . ALA A 1 111 ? 14.963 14.145 -13.276 1.00 87.12 111 ALA A CA 1
ATOM 842 C C . ALA A 1 111 ? 16.045 15.142 -12.823 1.00 87.12 111 ALA A C 1
ATOM 844 O O . ALA A 1 111 ? 16.746 15.692 -13.671 1.00 87.12 111 ALA A O 1
ATOM 845 N N . GLU A 1 112 ? 16.236 15.339 -11.514 1.00 88.31 112 GLU A N 1
ATOM 846 C CA . GLU A 1 112 ? 17.248 16.262 -10.963 1.00 88.31 112 GLU A CA 1
ATOM 847 C C . GLU A 1 112 ? 18.699 15.887 -11.321 1.00 88.31 112 GLU A C 1
ATOM 849 O O . GLU A 1 112 ? 19.581 16.751 -11.340 1.00 88.31 112 GLU A O 1
ATOM 854 N N . GLN A 1 113 ? 18.961 14.614 -11.634 1.00 87.56 113 GLN A N 1
ATOM 855 C CA . GLN A 1 113 ? 20.301 14.152 -12.004 1.00 87.56 113 GLN A CA 1
ATOM 856 C C . GLN A 1 113 ? 20.635 14.412 -13.485 1.00 87.56 113 GLN A C 1
ATOM 858 O O . GLN A 1 113 ? 21.788 14.248 -13.894 1.00 87.56 113 GLN A O 1
ATOM 863 N N . GLY A 1 114 ? 19.651 14.781 -14.313 1.00 85.88 114 GLY A N 1
ATOM 864 C CA . GLY A 1 114 ? 19.834 14.947 -15.755 1.00 85.88 114 GLY A CA 1
ATOM 865 C C . GLY A 1 114 ? 20.417 13.691 -16.416 1.00 85.88 114 GLY A C 1
ATOM 866 O O . GLY A 1 114 ? 19.974 12.568 -16.171 1.00 85.88 114 GLY A O 1
ATOM 867 N N . PHE A 1 115 ? 21.470 13.858 -17.223 1.00 85.31 115 PHE A N 1
ATOM 868 C CA . PHE A 1 115 ? 22.213 12.727 -17.801 1.00 85.31 115 PHE A CA 1
ATOM 869 C C . PHE A 1 115 ? 22.847 11.797 -16.753 1.00 85.31 115 PHE A C 1
ATOM 871 O O . PHE A 1 115 ? 23.019 10.612 -17.037 1.00 85.31 115 PHE A O 1
ATOM 878 N N . GLY A 1 116 ? 23.152 12.293 -15.548 1.00 83.88 116 GLY A N 1
ATOM 879 C CA . GLY A 1 116 ? 23.725 11.493 -14.463 1.00 83.88 116 GLY A CA 1
ATOM 880 C C . GLY A 1 116 ? 22.821 10.343 -14.012 1.00 83.88 116 GLY A C 1
ATOM 881 O O . GLY A 1 116 ? 23.322 9.318 -13.555 1.00 83.88 116 GLY A O 1
ATOM 882 N N . ALA A 1 117 ? 21.504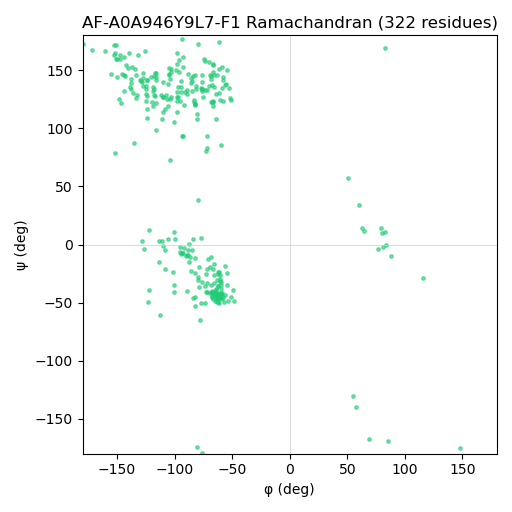 10.444 -14.237 1.00 83.25 117 ALA A N 1
ATOM 883 C CA . ALA A 1 117 ? 20.564 9.357 -13.964 1.00 83.25 117 ALA A CA 1
ATOM 884 C C . ALA A 1 117 ? 20.879 8.081 -14.764 1.00 83.25 117 ALA A C 1
ATOM 886 O O . ALA A 1 117 ? 20.645 6.981 -14.268 1.00 83.25 117 ALA A O 1
ATOM 887 N N . LEU A 1 118 ? 21.425 8.203 -15.982 1.00 81.81 118 LEU A N 1
ATOM 888 C CA . LEU A 1 118 ? 21.795 7.045 -16.806 1.00 81.81 118 LEU A CA 1
ATOM 889 C C . LEU A 1 118 ? 22.984 6.286 -16.214 1.00 81.81 118 LEU A C 1
ATOM 891 O O . LEU A 1 118 ? 22.972 5.056 -16.190 1.00 81.81 118 LEU A O 1
ATOM 895 N N . ASP A 1 119 ? 23.994 7.008 -15.724 1.00 78.69 119 ASP A N 1
ATOM 896 C CA . ASP A 1 119 ? 25.134 6.401 -15.033 1.00 78.69 119 ASP A CA 1
ATOM 897 C C . ASP A 1 119 ? 24.689 5.791 -13.698 1.00 78.69 119 ASP A C 1
ATOM 899 O O . ASP A 1 119 ? 25.067 4.661 -13.383 1.00 78.69 119 ASP A O 1
ATOM 903 N N . TRP A 1 120 ? 23.813 6.483 -12.964 1.00 76.56 120 TRP A N 1
ATOM 904 C CA . TRP A 1 120 ? 23.267 5.985 -11.707 1.00 76.56 120 TRP A CA 1
ATOM 905 C C . TRP A 1 120 ? 22.473 4.681 -11.904 1.00 76.56 120 TRP A C 1
ATOM 907 O O . TRP A 1 120 ? 22.773 3.678 -11.259 1.00 76.56 120 TRP A O 1
ATOM 917 N N . LEU A 1 121 ? 21.533 4.641 -12.858 1.00 76.62 121 LEU A N 1
ATOM 918 C CA . LEU A 1 121 ? 20.749 3.440 -13.186 1.00 76.62 121 LEU A CA 1
ATOM 919 C C . LEU A 1 121 ? 21.609 2.314 -13.782 1.00 76.62 121 LEU A C 1
ATOM 921 O O . LEU A 1 121 ? 21.435 1.147 -13.437 1.00 76.62 121 LEU A O 1
ATOM 925 N N . GLY A 1 122 ? 22.525 2.648 -14.695 1.00 70.06 122 GLY A N 1
ATOM 926 C CA . GLY A 1 122 ? 23.310 1.663 -15.440 1.00 70.06 122 GLY A CA 1
ATOM 927 C C . GLY A 1 122 ? 24.490 1.083 -14.659 1.00 70.06 122 GLY A C 1
ATOM 928 O O . GLY A 1 122 ? 24.888 -0.057 -14.914 1.00 70.06 122 GLY A O 1
ATOM 929 N N . ARG A 1 123 ? 25.060 1.837 -13.712 1.00 67.00 123 ARG A N 1
ATOM 930 C CA . ARG A 1 123 ? 26.262 1.436 -12.963 1.00 67.00 123 ARG A CA 1
ATOM 931 C C . ARG A 1 123 ? 26.056 1.427 -11.459 1.00 67.00 123 ARG A C 1
ATOM 933 O O . ARG A 1 123 ? 26.405 0.432 -10.833 1.00 67.00 123 ARG A O 1
ATOM 940 N N . ASP A 1 124 ? 25.514 2.488 -10.874 1.00 62.31 124 ASP A N 1
ATOM 941 C CA . ASP A 1 124 ? 25.534 2.648 -9.414 1.00 62.31 124 ASP A CA 1
ATOM 942 C C . ASP A 1 124 ? 24.467 1.806 -8.711 1.00 62.31 124 ASP A C 1
ATOM 944 O O . ASP A 1 124 ? 24.760 1.206 -7.681 1.00 62.31 124 ASP A O 1
ATOM 948 N N . VAL A 1 125 ? 23.276 1.656 -9.294 1.00 59.88 125 VAL A N 1
ATOM 949 C CA . VAL A 1 125 ? 22.225 0.738 -8.804 1.00 59.88 125 VAL A CA 1
ATOM 950 C C . VAL A 1 125 ? 22.592 -0.735 -9.039 1.00 59.88 125 VAL A C 1
ATOM 952 O O . VAL A 1 125 ? 21.986 -1.624 -8.463 1.00 59.88 125 VAL A O 1
ATOM 955 N N . ASN A 1 126 ? 23.625 -1.017 -9.836 1.00 57.62 126 ASN A N 1
ATOM 956 C CA . ASN A 1 126 ? 24.178 -2.367 -9.987 1.00 57.62 126 ASN A CA 1
ATOM 957 C C . ASN A 1 126 ? 25.388 -2.609 -9.066 1.00 57.62 126 ASN A C 1
ATOM 959 O O . ASN A 1 126 ? 25.891 -3.731 -8.973 1.00 57.62 126 ASN A O 1
ATOM 963 N N . GLN A 1 127 ? 25.868 -1.576 -8.361 1.00 65.38 127 GLN A N 1
ATOM 964 C CA . GLN A 1 127 ? 26.873 -1.733 -7.316 1.00 65.38 127 GLN A CA 1
ATOM 965 C C . GLN A 1 127 ? 26.193 -2.143 -6.010 1.00 65.38 127 GLN A C 1
ATOM 967 O O . GLN A 1 127 ? 25.313 -1.453 -5.486 1.00 65.38 127 GLN A O 1
ATOM 972 N N . LEU A 1 128 ? 26.653 -3.262 -5.450 1.00 59.94 128 LEU A N 1
ATOM 973 C CA . LEU A 1 128 ? 26.074 -3.886 -4.260 1.00 59.94 128 LEU A CA 1
ATOM 974 C C . LEU A 1 128 ? 25.889 -2.898 -3.094 1.00 59.94 128 LEU A C 1
ATOM 976 O O . LEU A 1 128 ? 24.825 -2.862 -2.485 1.00 59.94 128 LEU A O 1
ATOM 980 N N . LEU A 1 129 ? 26.890 -2.057 -2.807 1.00 60.78 129 LEU A N 1
ATOM 981 C CA . LEU A 1 129 ? 26.845 -1.120 -1.677 1.00 60.78 129 LEU A CA 1
ATOM 982 C C . LEU A 1 129 ? 25.801 -0.006 -1.850 1.00 60.78 129 LEU A C 1
ATOM 984 O O . LEU A 1 129 ? 25.099 0.317 -0.895 1.00 60.78 129 LEU A O 1
ATOM 988 N N . ASN A 1 130 ? 25.659 0.550 -3.055 1.00 68.88 130 ASN A N 1
ATOM 989 C CA . ASN A 1 130 ? 24.681 1.607 -3.330 1.00 68.88 130 ASN A CA 1
ATOM 990 C C . ASN A 1 130 ? 23.252 1.055 -3.351 1.00 68.88 130 ASN A C 1
ATOM 992 O O . ASN A 1 130 ? 22.357 1.655 -2.760 1.00 68.88 130 ASN A O 1
ATOM 996 N N . THR A 1 131 ? 23.054 -0.125 -3.942 1.00 71.50 131 THR A N 1
ATOM 997 C CA . THR A 1 131 ? 21.764 -0.839 -3.936 1.00 71.50 131 THR A CA 1
ATOM 998 C C . THR A 1 131 ? 21.294 -1.123 -2.515 1.00 71.50 131 THR A C 1
ATOM 1000 O O . THR A 1 131 ? 20.147 -0.851 -2.162 1.00 71.50 131 THR A O 1
ATOM 1003 N N . LEU A 1 132 ? 22.201 -1.633 -1.674 1.00 74.62 132 LEU A N 1
ATOM 1004 C CA . LEU A 1 132 ? 21.919 -1.898 -0.268 1.00 74.62 132 LEU A CA 1
ATOM 1005 C C . LEU A 1 132 ? 21.604 -0.608 0.488 1.00 74.62 132 LEU A C 1
ATOM 1007 O O . LEU A 1 132 ? 20.649 -0.592 1.256 1.00 74.62 132 LEU A O 1
ATOM 1011 N N . ASN A 1 133 ? 22.357 0.471 0.258 1.00 82.88 133 ASN A N 1
ATOM 1012 C CA . ASN A 1 133 ? 22.113 1.748 0.926 1.00 82.88 133 ASN A CA 1
ATOM 1013 C C . ASN A 1 133 ? 20.727 2.318 0.582 1.00 82.88 133 ASN A C 1
ATOM 1015 O O . ASN A 1 133 ? 19.948 2.629 1.481 1.00 82.88 133 ASN A O 1
ATOM 1019 N N . VAL A 1 134 ? 20.374 2.370 -0.708 1.00 84.19 134 VAL A N 1
ATOM 1020 C CA . VAL A 1 134 ? 19.049 2.827 -1.160 1.00 84.19 134 VAL A CA 1
ATOM 1021 C C . VAL A 1 134 ? 17.945 1.924 -0.606 1.00 84.19 134 VAL A C 1
ATOM 1023 O O . VAL A 1 134 ? 16.954 2.427 -0.083 1.00 84.19 134 VAL A O 1
ATOM 1026 N N . GLY A 1 135 ? 18.121 0.601 -0.663 1.00 84.88 135 GLY A N 1
ATOM 1027 C CA . GLY A 1 135 ? 17.133 -0.357 -0.165 1.00 84.88 135 GLY A CA 1
ATOM 1028 C C . GLY A 1 135 ? 16.915 -0.278 1.349 1.00 84.88 135 GLY A C 1
ATOM 1029 O O . GLY A 1 135 ? 15.773 -0.331 1.807 1.00 84.88 135 GLY A O 1
ATOM 1030 N N . LEU A 1 136 ? 17.987 -0.120 2.131 1.00 87.25 136 LEU A N 1
ATOM 1031 C CA . LEU A 1 136 ? 17.914 0.057 3.585 1.00 87.25 136 LEU A CA 1
ATOM 1032 C C . LEU A 1 136 ? 17.271 1.395 3.951 1.00 87.25 136 LEU A C 1
ATOM 1034 O O . LEU A 1 136 ? 16.379 1.418 4.797 1.00 87.25 136 LEU A O 1
ATOM 1038 N N . TRP A 1 137 ? 17.673 2.484 3.291 1.00 91.25 137 TRP A N 1
ATOM 1039 C CA . TRP A 1 137 ? 17.074 3.803 3.489 1.00 91.25 137 TRP A CA 1
ATOM 1040 C C . TRP A 1 137 ? 15.580 3.804 3.155 1.00 91.25 137 TRP A C 1
ATOM 1042 O O . TRP A 1 137 ? 14.776 4.302 3.945 1.00 91.25 137 TRP A O 1
ATOM 1052 N N . TYR A 1 138 ? 15.195 3.195 2.030 1.00 90.69 138 TYR A N 1
ATOM 1053 C CA . TYR A 1 138 ? 13.796 3.094 1.622 1.00 90.69 138 TYR A CA 1
ATOM 1054 C C . TYR A 1 138 ? 12.992 2.271 2.631 1.00 90.69 138 TYR A C 1
ATOM 1056 O O . TYR A 1 138 ? 11.948 2.720 3.088 1.00 90.69 138 TYR A O 1
ATOM 1064 N N . ARG A 1 139 ? 13.500 1.108 3.058 1.00 87.31 139 ARG A N 1
ATOM 1065 C CA . ARG A 1 139 ? 12.836 0.264 4.065 1.00 87.31 139 ARG A CA 1
ATOM 1066 C C . ARG A 1 139 ? 12.688 0.955 5.423 1.00 87.31 139 ARG A C 1
ATOM 1068 O O . ARG A 1 139 ? 11.702 0.721 6.110 1.00 87.31 139 ARG A O 1
ATOM 1075 N N . ALA A 1 140 ? 13.666 1.766 5.822 1.00 88.31 140 ALA A N 1
ATOM 1076 C CA . ALA A 1 140 ? 13.629 2.479 7.095 1.00 88.31 140 ALA A CA 1
ATOM 1077 C C . ALA A 1 140 ? 12.612 3.632 7.097 1.00 88.31 140 ALA A C 1
ATOM 1079 O O . ALA A 1 140 ? 12.010 3.919 8.131 1.00 88.31 140 ALA A O 1
ATOM 1080 N N . ASN A 1 141 ? 12.419 4.289 5.950 1.00 91.62 141 ASN A N 1
ATOM 1081 C CA . ASN A 1 141 ? 11.611 5.503 5.867 1.00 91.62 141 ASN A CA 1
ATOM 1082 C C . ASN A 1 141 ? 10.198 5.265 5.332 1.00 91.62 141 ASN A C 1
ATOM 1084 O O . ASN A 1 141 ? 9.251 5.856 5.847 1.00 91.62 141 ASN A O 1
ATOM 1088 N N . MET A 1 142 ? 10.053 4.412 4.322 1.00 95.00 142 MET A N 1
ATOM 1089 C CA . MET A 1 142 ? 8.830 4.251 3.534 1.00 95.00 142 MET A CA 1
ATOM 1090 C C . MET A 1 142 ? 7.930 3.135 4.076 1.00 95.00 142 MET A C 1
ATOM 1092 O O . MET A 1 142 ? 8.274 2.457 5.043 1.00 95.00 142 MET A O 1
ATOM 1096 N N . GLY A 1 143 ? 6.758 2.954 3.466 1.00 96.06 143 GLY A N 1
ATOM 1097 C CA . GLY A 1 143 ? 5.743 2.015 3.937 1.00 96.06 143 GLY A CA 1
ATOM 1098 C C . GLY A 1 143 ? 4.819 2.588 5.017 1.00 96.06 143 GLY A C 1
ATOM 1099 O O . GLY A 1 143 ? 4.761 3.798 5.262 1.00 96.06 143 GLY A O 1
ATOM 1100 N N . LEU A 1 144 ? 4.035 1.699 5.621 1.00 97.81 144 LEU A N 1
ATOM 1101 C CA . LEU A 1 144 ? 3.092 1.970 6.703 1.00 97.81 144 LEU A CA 1
ATOM 1102 C C . LEU A 1 144 ? 3.428 1.070 7.883 1.00 97.81 144 LEU A C 1
ATOM 1104 O O . LEU A 1 144 ? 3.326 -0.150 7.782 1.00 97.81 144 LEU A O 1
ATOM 1108 N N . GLU A 1 145 ? 3.802 1.661 9.005 1.00 97.88 145 GLU A N 1
ATOM 1109 C CA . GLU A 1 145 ? 3.994 0.941 10.254 1.00 97.88 145 GLU A CA 1
ATOM 1110 C C . GLU A 1 145 ? 2.688 0.918 11.053 1.00 97.88 145 GLU A C 1
ATOM 1112 O O . GLU A 1 145 ? 2.037 1.951 11.232 1.00 97.88 145 GLU A O 1
ATOM 1117 N N . ILE A 1 146 ? 2.307 -0.268 11.524 1.00 98.12 146 ILE A N 1
ATOM 1118 C CA . ILE A 1 146 ? 1.143 -0.492 12.376 1.00 98.12 146 ILE A CA 1
ATOM 1119 C C . ILE A 1 146 ? 1.656 -0.752 13.783 1.00 98.12 146 ILE A C 1
ATOM 1121 O O . ILE A 1 146 ? 2.387 -1.718 14.005 1.00 98.12 146 ILE A O 1
ATOM 1125 N N . LEU A 1 147 ? 1.262 0.096 14.728 1.00 98.06 147 LEU A N 1
ATOM 1126 C CA . LEU A 1 147 ? 1.625 -0.042 16.130 1.00 98.06 147 LEU A CA 1
ATOM 1127 C C . LEU A 1 147 ? 0.386 -0.234 16.999 1.00 98.06 147 LEU A C 1
ATOM 1129 O O . LEU A 1 147 ? -0.649 0.371 16.739 1.00 98.06 147 LEU A O 1
ATOM 1133 N N . VAL A 1 148 ? 0.504 -1.032 18.053 1.00 96.81 148 VAL A N 1
ATOM 1134 C CA . VAL A 1 148 ? -0.558 -1.298 19.030 1.00 96.81 148 VAL A CA 1
ATOM 1135 C C . VAL A 1 148 ? -0.096 -0.835 20.405 1.00 96.81 148 VAL A C 1
ATOM 1137 O O . VAL A 1 148 ? 1.050 -1.061 20.784 1.00 96.81 148 VAL A O 1
ATOM 1140 N N . TRP A 1 149 ? -0.971 -0.154 21.138 1.00 95.19 149 TRP A N 1
ATOM 1141 C CA . TRP A 1 149 ? -0.694 0.260 22.513 1.00 95.19 149 TRP A CA 1
ATOM 1142 C C . TRP A 1 149 ? -0.801 -0.929 23.472 1.00 95.19 149 TRP A C 1
ATOM 1144 O O . TRP A 1 149 ? -1.844 -1.578 23.517 1.00 95.19 149 TRP A O 1
ATOM 1154 N N . ASP A 1 150 ? 0.231 -1.174 24.275 1.00 91.38 150 ASP A N 1
ATOM 1155 C CA . ASP A 1 150 ? 0.267 -2.269 25.260 1.00 91.38 150 ASP A CA 1
ATOM 1156 C C . ASP A 1 150 ? -0.143 -1.848 26.688 1.00 91.38 150 ASP A C 1
ATOM 1158 O O . ASP A 1 150 ? -0.204 -2.677 27.592 1.00 91.38 150 ASP A O 1
ATOM 1162 N N . GLY A 1 151 ? -0.440 -0.562 26.899 1.00 89.75 151 GLY A N 1
ATOM 1163 C CA . GLY A 1 151 ? -0.684 0.023 28.222 1.00 89.75 151 GLY A CA 1
ATOM 1164 C C . GLY A 1 151 ? 0.360 1.069 28.612 1.00 89.75 151 GLY A C 1
ATOM 1165 O O . GLY A 1 151 ? 0.017 2.031 29.304 1.00 89.75 151 GLY A O 1
ATOM 1166 N N . GLU A 1 152 ? 1.585 0.935 28.104 1.00 92.81 152 GLU A N 1
ATOM 1167 C CA . GLU A 1 152 ? 2.731 1.796 28.415 1.00 92.81 152 GLU A CA 1
ATOM 1168 C C . GLU A 1 152 ? 3.325 2.463 27.170 1.00 92.81 152 GLU A C 1
ATOM 1170 O O . GLU A 1 152 ? 3.713 3.634 27.223 1.00 92.81 152 GLU A O 1
ATOM 1175 N N . ALA A 1 153 ? 3.398 1.734 26.055 1.00 95.25 153 ALA A N 1
ATOM 1176 C CA . ALA A 1 153 ? 3.997 2.190 24.811 1.00 95.25 153 ALA A CA 1
ATOM 1177 C C . ALA A 1 153 ? 3.303 1.594 23.576 1.00 95.25 153 ALA A C 1
ATOM 1179 O O . ALA A 1 153 ? 2.563 0.613 23.629 1.00 95.25 153 ALA A O 1
ATOM 1180 N N . TYR A 1 154 ? 3.559 2.215 22.424 1.00 96.25 154 TYR A N 1
ATOM 1181 C CA . TYR A 1 154 ? 3.191 1.652 21.131 1.00 96.25 154 TYR A CA 1
ATOM 1182 C C . TYR A 1 154 ? 4.246 0.633 20.691 1.00 96.25 154 TYR A C 1
ATOM 1184 O O . TYR A 1 154 ? 5.408 0.993 20.506 1.00 96.25 154 TYR A O 1
ATOM 1192 N N . GLN A 1 155 ? 3.823 -0.611 20.477 1.00 96.19 155 GLN A N 1
ATOM 1193 C CA . GLN A 1 155 ? 4.648 -1.711 19.977 1.00 96.19 155 GLN A CA 1
ATOM 1194 C C . GLN A 1 155 ? 4.336 -1.985 18.510 1.00 96.19 155 GLN A C 1
ATOM 1196 O O . GLN A 1 155 ? 3.178 -1.934 18.099 1.00 96.19 155 GLN A O 1
ATOM 1201 N N . SER A 1 156 ? 5.355 -2.310 17.716 1.00 95.62 156 SER A N 1
ATOM 1202 C CA . SER A 1 156 ? 5.160 -2.664 16.308 1.00 95.62 156 SER A CA 1
ATOM 1203 C C . SER A 1 156 ? 4.385 -3.981 16.190 1.00 95.62 156 SER A C 1
ATOM 1205 O O . SER A 1 156 ? 4.800 -5.001 16.737 1.00 95.62 156 SER A O 1
ATOM 1207 N N . ALA A 1 157 ? 3.260 -3.956 15.477 1.00 95.19 157 ALA A N 1
ATOM 1208 C CA . ALA A 1 157 ? 2.419 -5.121 15.194 1.00 95.19 157 ALA A CA 1
ATOM 1209 C C . ALA A 1 157 ? 2.516 -5.566 13.727 1.00 95.19 157 ALA A C 1
ATOM 1211 O O . ALA A 1 157 ? 2.224 -6.713 13.395 1.00 95.19 157 ALA A O 1
ATOM 1212 N N . GLY A 1 158 ? 2.950 -4.678 12.831 1.00 95.00 158 GLY A N 1
ATOM 1213 C CA . GLY A 1 158 ? 3.135 -5.016 11.429 1.00 95.00 158 GLY A CA 1
ATOM 1214 C C . GLY A 1 158 ? 3.643 -3.855 10.592 1.00 95.00 158 GLY A C 1
ATOM 1215 O O . GLY A 1 158 ? 3.733 -2.712 11.038 1.00 95.00 158 GLY A O 1
ATOM 1216 N N . HIS A 1 159 ? 3.967 -4.167 9.342 1.00 95.88 159 HIS A N 1
ATOM 1217 C CA . HIS A 1 159 ? 4.437 -3.197 8.367 1.00 95.88 159 HIS A CA 1
ATOM 1218 C C . HIS A 1 159 ? 3.892 -3.549 6.984 1.00 95.88 159 HIS A C 1
ATOM 1220 O O . HIS A 1 159 ? 4.003 -4.698 6.557 1.00 95.88 159 HIS A O 1
ATOM 1226 N N . LEU A 1 160 ? 3.336 -2.568 6.275 1.00 96.06 160 LEU A N 1
ATOM 1227 C CA . LEU A 1 160 ? 2.970 -2.698 4.868 1.00 96.06 160 LEU A CA 1
ATOM 1228 C C . LEU A 1 160 ? 3.959 -1.922 4.006 1.00 96.06 160 LEU A C 1
ATOM 1230 O O . LEU A 1 160 ? 4.140 -0.719 4.183 1.00 96.06 160 LEU A O 1
ATOM 1234 N N . ALA A 1 161 ? 4.551 -2.610 3.032 1.00 94.00 161 ALA A N 1
ATOM 1235 C CA . ALA A 1 161 ? 5.307 -1.953 1.977 1.00 94.00 161 ALA A CA 1
ATOM 1236 C C . ALA A 1 161 ? 4.376 -1.110 1.091 1.00 94.00 161 ALA A C 1
ATOM 1238 O O . ALA A 1 161 ? 3.180 -1.401 0.972 1.00 94.00 161 ALA A O 1
ATOM 1239 N N . ASP A 1 162 ? 4.939 -0.097 0.438 1.00 93.44 162 ASP A N 1
ATOM 1240 C CA . ASP A 1 162 ? 4.218 0.728 -0.530 1.00 93.44 162 ASP A CA 1
ATOM 1241 C C . ASP A 1 162 ? 3.612 -0.134 -1.661 1.00 93.44 162 ASP A C 1
ATOM 1243 O O . ASP A 1 162 ? 4.231 -1.071 -2.159 1.00 93.44 162 ASP A O 1
ATOM 1247 N N . GLN A 1 163 ? 2.367 0.170 -2.036 1.00 86.56 163 GLN A N 1
ATOM 1248 C CA . GLN A 1 163 ? 1.534 -0.557 -3.009 1.00 86.56 163 GLN A CA 1
ATOM 1249 C C . GLN A 1 163 ? 1.348 0.204 -4.336 1.00 86.56 163 GLN A C 1
ATOM 1251 O O . GLN A 1 163 ? 0.723 -0.293 -5.271 1.00 86.56 163 GLN A O 1
ATOM 1256 N N . GLY A 1 164 ? 1.863 1.432 -4.420 1.00 89.56 164 GLY A N 1
ATOM 1257 C CA . GLY A 1 164 ? 1.666 2.331 -5.551 1.00 89.56 164 GLY A CA 1
ATOM 1258 C C . GLY A 1 164 ? 0.342 3.117 -5.494 1.00 89.56 164 GLY A C 1
ATOM 1259 O O . GLY A 1 164 ? -0.515 2.868 -4.642 1.00 89.56 164 GLY A O 1
ATOM 1260 N N . PRO A 1 165 ? 0.171 4.123 -6.374 1.00 90.62 165 PRO A N 1
ATOM 1261 C CA . PRO A 1 165 ? -0.950 5.069 -6.301 1.00 90.62 165 PRO A CA 1
ATOM 1262 C C . PRO A 1 165 ? -2.173 4.706 -7.163 1.00 90.62 165 PRO A C 1
ATOM 1264 O O . PRO A 1 165 ? -3.210 5.375 -7.096 1.00 90.62 165 PRO A O 1
ATOM 1267 N N . ILE A 1 166 ? -2.065 3.684 -8.019 1.00 85.81 166 ILE A N 1
ATOM 1268 C CA . ILE A 1 166 ? -3.060 3.375 -9.059 1.00 85.81 166 ILE A CA 1
ATOM 1269 C C . ILE A 1 166 ? -4.278 2.670 -8.483 1.00 85.81 166 ILE A C 1
ATOM 1271 O O . ILE A 1 166 ? -5.378 3.226 -8.540 1.00 85.81 166 ILE A O 1
ATOM 1275 N N . ALA A 1 167 ? -4.098 1.464 -7.958 1.00 89.94 167 ALA A N 1
ATOM 1276 C CA . ALA A 1 167 ? -5.186 0.641 -7.459 1.00 89.94 167 ALA A CA 1
ATOM 1277 C C . ALA A 1 167 ? -5.344 0.805 -5.947 1.00 89.94 167 ALA A C 1
ATOM 1279 O O . ALA A 1 167 ? -4.373 1.024 -5.227 1.00 89.94 167 ALA A O 1
ATOM 1280 N N . TRP A 1 168 ? -6.581 0.684 -5.472 1.00 93.81 168 TRP A N 1
ATOM 1281 C CA . TRP A 1 168 ? -6.829 0.456 -4.055 1.00 93.81 168 TRP A CA 1
ATOM 1282 C C . TRP A 1 168 ? -6.408 -0.969 -3.706 1.00 93.81 168 TRP A C 1
ATOM 1284 O O . TRP A 1 168 ? -6.762 -1.905 -4.419 1.00 93.81 168 TRP A O 1
ATOM 1294 N N . SER A 1 169 ? -5.670 -1.116 -2.612 1.00 94.50 169 SER A N 1
ATOM 1295 C CA . SER A 1 169 ? -5.345 -2.399 -2.005 1.00 94.50 169 SER A CA 1
ATOM 1296 C C . SER A 1 169 ? -6.171 -2.572 -0.742 1.00 94.50 169 SER A C 1
ATOM 1298 O O . SER A 1 169 ? -6.284 -1.652 0.069 1.00 94.50 169 SER A O 1
ATOM 1300 N N . GLU A 1 170 ? -6.677 -3.782 -0.552 1.00 96.12 170 GLU A N 1
ATOM 1301 C CA . GLU A 1 170 ? -7.296 -4.223 0.694 1.00 96.12 170 GLU A CA 1
ATOM 1302 C C . GLU A 1 170 ? -6.338 -5.201 1.378 1.00 96.12 170 GLU A C 1
ATOM 1304 O O . GLU A 1 170 ? -5.798 -6.105 0.735 1.00 96.12 170 GLU A O 1
ATOM 1309 N N . ARG A 1 171 ? -6.040 -4.959 2.655 1.00 96.94 171 ARG A N 1
ATOM 1310 C CA . ARG A 1 171 ? -5.061 -5.711 3.448 1.00 96.94 171 ARG A CA 1
ATOM 1311 C C . ARG A 1 171 ? -5.617 -5.987 4.835 1.00 96.94 171 ARG A C 1
ATOM 1313 O O . ARG A 1 171 ? -6.396 -5.188 5.346 1.00 96.94 171 ARG A O 1
ATOM 1320 N N . ALA A 1 172 ? -5.172 -7.070 5.462 1.00 97.25 172 ALA A N 1
ATOM 1321 C CA . ALA A 1 172 ? -5.397 -7.298 6.885 1.00 97.25 172 ALA A CA 1
ATOM 1322 C C . ALA A 1 172 ? -4.092 -7.651 7.598 1.00 97.25 172 ALA A C 1
ATOM 1324 O O . ALA A 1 172 ? -3.276 -8.391 7.063 1.00 97.25 172 ALA A O 1
ATOM 1325 N N . ILE A 1 173 ? -3.896 -7.147 8.812 1.00 96.25 173 ILE A N 1
ATOM 1326 C CA . ILE A 1 173 ? -2.769 -7.531 9.669 1.00 96.25 173 ILE A CA 1
ATOM 1327 C C . ILE A 1 173 ? -3.338 -8.135 10.943 1.00 96.25 173 ILE A C 1
ATOM 1329 O O . ILE A 1 173 ? -4.104 -7.463 11.630 1.00 96.25 173 ILE A O 1
ATOM 1333 N N . LEU A 1 174 ? -2.966 -9.377 11.264 1.00 95.25 174 LEU A N 1
ATOM 1334 C CA . LEU A 1 174 ? -3.281 -9.953 12.574 1.00 95.25 174 LEU A CA 1
ATOM 1335 C C . LEU A 1 174 ? -2.615 -9.112 13.662 1.00 95.25 174 LEU A C 1
ATOM 1337 O O . LEU A 1 174 ? -1.422 -8.818 13.574 1.00 95.25 174 LEU A O 1
ATOM 1341 N N . LEU A 1 175 ? -3.382 -8.732 14.673 1.00 93.38 175 LEU A N 1
ATOM 1342 C CA . LEU A 1 175 ? -2.872 -7.968 15.803 1.00 93.38 175 LEU A CA 1
ATOM 1343 C C . LEU A 1 175 ? -2.572 -8.908 16.978 1.00 93.38 175 LEU A C 1
ATOM 1345 O O . LEU A 1 175 ? -3.152 -9.991 17.056 1.00 93.38 175 LEU A O 1
ATOM 1349 N N . PRO A 1 176 ? -1.659 -8.530 17.890 1.00 86.06 176 PRO A N 1
ATOM 1350 C CA . PRO A 1 176 ? -1.485 -9.267 19.136 1.00 86.06 176 PRO A CA 1
ATOM 1351 C C . PRO A 1 176 ? -2.790 -9.297 19.947 1.00 86.06 176 PRO A C 1
ATOM 1353 O O . PRO A 1 176 ? -3.603 -8.376 19.858 1.00 86.06 176 PRO A O 1
ATOM 1356 N N . ALA A 1 177 ? -2.950 -10.346 20.759 1.00 76.62 177 ALA A N 1
ATOM 1357 C CA . ALA A 1 177 ? -4.101 -10.530 21.637 1.00 76.62 177 ALA A CA 1
ATOM 1358 C C . ALA A 1 177 ? -4.344 -9.297 22.522 1.00 76.62 177 ALA A C 1
ATOM 1360 O O . ALA A 1 177 ? -3.413 -8.750 23.120 1.00 76.62 177 ALA A O 1
ATOM 1361 N N . VAL A 1 178 ? -5.607 -8.877 22.619 1.00 73.50 178 VAL A N 1
ATOM 1362 C CA . VAL A 1 178 ? -6.004 -7.632 23.301 1.00 73.50 178 VAL A CA 1
ATOM 1363 C C . VAL A 1 178 ? -6.268 -7.854 24.804 1.00 73.50 178 VAL A C 1
ATOM 1365 O O . VAL A 1 178 ? -6.475 -6.903 25.564 1.00 73.50 178 VAL A O 1
ATOM 1368 N N . GLY A 1 179 ? -6.195 -9.113 25.256 1.00 77.62 179 GLY A N 1
ATOM 1369 C CA . GLY A 1 179 ? -6.384 -9.511 26.650 1.00 77.62 179 GLY A CA 1
ATOM 1370 C C . GLY A 1 179 ? -7.750 -9.081 27.188 1.00 77.62 179 GLY A C 1
ATOM 1371 O O . GLY A 1 179 ? -8.754 -9.126 26.482 1.00 77.62 179 GLY A O 1
ATOM 1372 N N . ASP A 1 180 ? -7.790 -8.620 28.439 1.00 81.25 180 ASP A N 1
ATOM 1373 C CA . ASP A 1 180 ? -9.027 -8.176 29.102 1.00 81.25 180 ASP A CA 1
ATOM 1374 C C . ASP A 1 180 ? -9.413 -6.714 28.791 1.00 81.25 180 ASP A C 1
ATOM 1376 O O . ASP A 1 180 ? -10.353 -6.171 29.387 1.00 81.25 180 ASP A O 1
ATOM 1380 N N . SER A 1 181 ? -8.685 -6.032 27.898 1.00 84.94 181 SER A N 1
ATOM 1381 C CA . SER A 1 181 ? -9.004 -4.648 27.544 1.00 84.94 181 SER A CA 1
ATOM 1382 C C . SER A 1 181 ? -10.319 -4.573 26.767 1.00 84.94 181 SER A C 1
ATOM 1384 O O . SER A 1 181 ? -10.625 -5.432 25.949 1.00 84.94 181 SER A O 1
ATOM 1386 N N . LYS A 1 182 ? -11.080 -3.499 27.003 1.00 90.81 182 LYS A N 1
ATOM 1387 C CA . LYS A 1 182 ? -12.279 -3.143 26.220 1.00 90.81 182 LYS A CA 1
ATOM 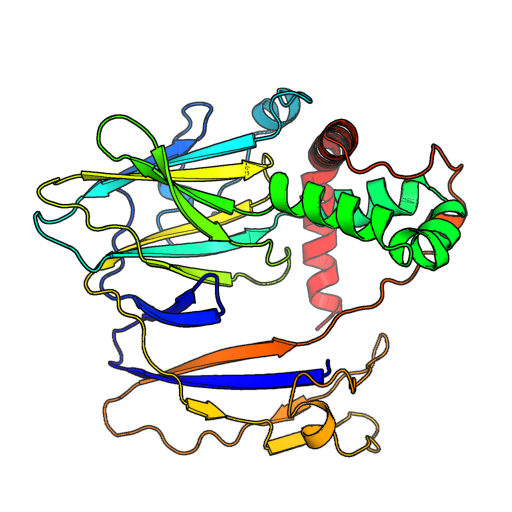1388 C C . LYS A 1 182 ? -11.987 -2.190 25.069 1.00 90.81 182 LYS A C 1
ATOM 1390 O O . LYS A 1 182 ? -12.873 -1.873 24.281 1.00 90.81 182 LYS A O 1
ATOM 1395 N N . THR A 1 183 ? -10.759 -1.690 25.010 1.00 93.25 183 THR A N 1
ATOM 1396 C CA . THR A 1 183 ? -10.340 -0.720 24.009 1.00 93.25 183 THR A CA 1
ATOM 1397 C C . THR A 1 183 ? -9.021 -1.161 23.414 1.00 93.25 183 THR A C 1
ATOM 1399 O O . THR A 1 183 ? -8.047 -1.402 24.133 1.00 93.25 183 THR A O 1
ATOM 1402 N N . LEU A 1 184 ? -8.984 -1.213 22.091 1.00 95.19 184 LEU A N 1
ATOM 1403 C CA . LEU A 1 184 ? -7.767 -1.409 21.327 1.00 95.19 184 LEU A CA 1
ATOM 1404 C C . LEU A 1 184 ? -7.342 -0.067 20.739 1.00 95.19 184 LEU A C 1
ATOM 1406 O O . LEU A 1 184 ? -8.132 0.587 20.059 1.00 95.19 184 LEU A O 1
ATOM 1410 N N . ARG A 1 185 ? -6.090 0.332 20.980 1.00 97.25 185 ARG A N 1
ATOM 1411 C CA . ARG A 1 185 ? -5.509 1.532 20.369 1.00 97.25 185 ARG A CA 1
ATOM 1412 C C . ARG A 1 185 ? -4.459 1.145 19.352 1.00 97.25 185 ARG A C 1
ATOM 1414 O O . ARG A 1 185 ? -3.520 0.415 19.673 1.00 97.25 185 ARG A O 1
ATOM 1421 N N . VAL A 1 186 ? -4.611 1.674 18.148 1.00 98.25 186 VAL A N 1
ATOM 1422 C CA . VAL A 1 186 ? -3.728 1.407 17.016 1.00 98.25 186 VAL A CA 1
ATOM 1423 C C . VAL A 1 186 ? -3.212 2.730 16.475 1.00 98.25 186 VAL A C 1
ATOM 1425 O O . VAL A 1 186 ? -3.980 3.668 16.286 1.00 98.25 186 VAL A O 1
ATOM 1428 N N . ARG A 1 187 ? -1.919 2.794 16.176 1.00 98.69 187 ARG A N 1
ATOM 1429 C CA . ARG A 1 187 ? -1.302 3.904 15.457 1.00 98.69 187 ARG A CA 1
ATOM 1430 C C . ARG A 1 187 ? -0.851 3.437 14.085 1.00 98.69 187 ARG A C 1
ATOM 1432 O O . ARG A 1 187 ? -0.115 2.463 13.961 1.00 98.69 187 ARG A O 1
ATOM 1439 N N . LEU A 1 188 ? -1.253 4.175 13.062 1.00 98.69 188 LEU A N 1
ATOM 1440 C CA . LEU A 1 188 ? -0.732 4.057 11.706 1.00 98.69 188 LEU A CA 1
ATOM 1441 C C . LEU A 1 188 ? 0.327 5.139 11.505 1.00 98.69 188 LEU A C 1
ATOM 1443 O O . LEU A 1 188 ? -0.018 6.314 11.538 1.00 98.69 188 LEU A O 1
ATOM 1447 N N . SER A 1 189 ? 1.593 4.767 11.319 1.00 98.00 189 SER A N 1
ATOM 1448 C CA . SER A 1 189 ? 2.733 5.692 11.207 1.00 98.00 189 SER A CA 1
ATOM 1449 C C . SER A 1 189 ? 3.403 5.573 9.840 1.00 98.00 189 SER A C 1
ATOM 1451 O O . SER A 1 189 ? 3.714 4.473 9.383 1.00 98.00 189 SER A O 1
ATOM 1453 N N . TYR A 1 190 ? 3.603 6.699 9.160 1.00 97.75 190 TYR A N 1
ATOM 1454 C CA . TYR A 1 190 ? 4.095 6.724 7.782 1.00 97.75 190 TYR A CA 1
ATOM 1455 C C . TYR A 1 190 ? 4.688 8.086 7.415 1.00 97.75 190 TYR A C 1
ATOM 1457 O O . TYR A 1 190 ? 4.484 9.070 8.120 1.00 97.75 190 TYR A O 1
ATOM 1465 N N . VAL A 1 191 ? 5.422 8.173 6.303 1.00 97.44 191 VAL A N 1
ATOM 1466 C CA . VAL A 1 191 ? 5.886 9.466 5.764 1.00 97.44 191 VAL A CA 1
ATOM 1467 C C . VAL A 1 191 ? 4.693 10.365 5.469 1.00 97.44 191 VAL A C 1
ATOM 1469 O O . VAL A 1 191 ? 3.716 9.918 4.867 1.00 97.44 191 VAL A O 1
ATOM 1472 N N . ALA A 1 192 ? 4.771 11.634 5.863 1.00 96.44 192 ALA A N 1
ATOM 1473 C CA . ALA A 1 192 ? 3.657 12.561 5.759 1.00 96.44 192 ALA A CA 1
ATOM 1474 C C . ALA A 1 192 ? 3.032 12.585 4.356 1.00 96.44 192 ALA A C 1
ATOM 1476 O O . ALA A 1 192 ? 3.691 12.829 3.348 1.00 96.44 192 ALA A O 1
ATOM 1477 N N . ASP A 1 193 ? 1.723 12.333 4.320 1.00 95.38 193 ASP A N 1
ATOM 1478 C CA . ASP A 1 193 ? 0.903 12.269 3.107 1.00 95.38 193 ASP A CA 1
ATOM 1479 C C . ASP A 1 193 ? 1.273 11.158 2.097 1.00 95.38 193 ASP A C 1
ATOM 1481 O O . ASP A 1 193 ? 0.771 11.195 0.973 1.00 95.38 193 ASP A O 1
ATOM 1485 N N . ASN A 1 194 ? 2.084 10.151 2.465 1.00 96.81 194 ASN A N 1
ATOM 1486 C CA . ASN A 1 194 ? 2.443 9.025 1.582 1.00 96.81 194 ASN A CA 1
ATOM 1487 C C . ASN A 1 194 ? 1.292 8.035 1.337 1.00 96.81 194 ASN A C 1
ATOM 1489 O O . ASN A 1 194 ? 1.297 7.318 0.339 1.00 96.81 194 ASN A O 1
ATOM 1493 N N . TRP A 1 195 ? 0.287 8.002 2.215 1.00 97.44 195 TRP A N 1
ATOM 1494 C CA . TRP A 1 195 ? -0.855 7.094 2.106 1.00 97.44 195 TRP A CA 1
ATOM 1495 C C . TRP A 1 195 ? -2.178 7.837 1.923 1.00 97.44 195 TRP A C 1
ATOM 1497 O O . TRP A 1 195 ? -2.397 8.942 2.426 1.00 97.44 195 TRP A O 1
ATOM 1507 N N . ARG A 1 196 ? -3.075 7.196 1.180 1.00 96.75 196 ARG A N 1
ATOM 1508 C CA . ARG A 1 196 ? -4.504 7.487 1.094 1.00 96.75 196 ARG A CA 1
ATOM 1509 C C . ARG A 1 196 ? -5.195 6.310 1.761 1.00 96.75 196 ARG A C 1
ATOM 1511 O O . ARG A 1 196 ? -5.166 5.213 1.209 1.00 96.75 196 ARG A O 1
ATOM 1518 N N . ILE A 1 197 ? -5.748 6.520 2.949 1.00 98.12 197 ILE A N 1
ATOM 1519 C CA . ILE A 1 197 ? -6.431 5.471 3.714 1.00 98.12 197 ILE A CA 1
ATOM 1520 C C . ILE A 1 197 ? -7.916 5.783 3.673 1.00 98.12 197 ILE A C 1
ATOM 1522 O O . ILE A 1 197 ? -8.325 6.841 4.141 1.00 98.12 197 ILE A O 1
ATOM 1526 N N . ASP A 1 198 ? -8.687 4.893 3.067 1.00 97.56 198 ASP A N 1
ATOM 1527 C CA . ASP A 1 198 ? -10.122 5.070 2.849 1.00 97.56 198 ASP A CA 1
ATOM 1528 C C . ASP A 1 198 ? -10.956 4.313 3.870 1.00 97.56 198 ASP A C 1
ATOM 1530 O O . ASP A 1 198 ? -11.998 4.774 4.309 1.00 97.56 198 ASP A O 1
ATOM 1534 N N . GLN A 1 199 ? -10.464 3.151 4.289 1.00 98.31 199 GLN A N 1
ATOM 1535 C CA . GLN A 1 199 ? -11.116 2.371 5.317 1.00 98.31 199 GLN A CA 1
ATOM 1536 C C . GLN A 1 199 ? -10.085 1.795 6.271 1.00 98.31 199 GLN A C 1
ATOM 1538 O O . GLN A 1 199 ? -9.072 1.239 5.844 1.00 98.31 199 GLN A O 1
ATOM 1543 N N . VAL A 1 200 ? -10.390 1.887 7.557 1.00 98.50 200 VAL A N 1
ATOM 1544 C CA . VAL A 1 200 ? -9.800 1.077 8.607 1.00 98.50 200 VAL A CA 1
ATOM 1545 C C . VAL A 1 200 ? -10.942 0.406 9.355 1.00 98.50 200 VAL A C 1
ATOM 1547 O O . VAL A 1 200 ? -11.935 1.057 9.684 1.00 98.50 200 VAL A O 1
ATOM 1550 N N . ALA A 1 201 ? -10.815 -0.887 9.613 1.00 98.12 201 ALA A N 1
ATOM 1551 C CA . ALA A 1 201 ? -11.770 -1.623 10.424 1.00 98.12 201 ALA A CA 1
ATOM 15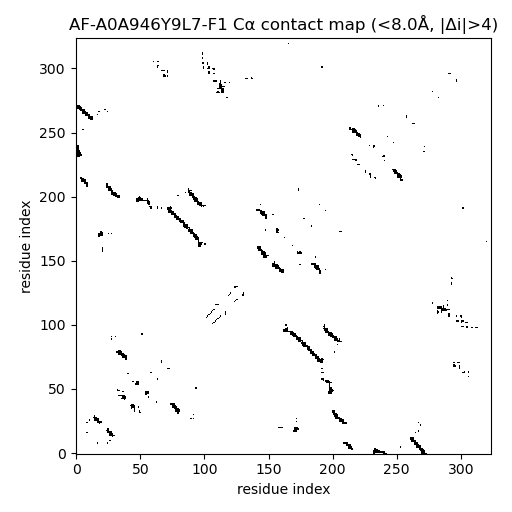52 C C . ALA A 1 201 ? -11.042 -2.654 11.287 1.00 98.12 201 ALA A C 1
ATOM 1554 O O . ALA A 1 201 ? -9.965 -3.125 10.921 1.00 98.12 201 ALA A O 1
ATOM 1555 N N . LEU A 1 202 ? -11.642 -3.027 12.408 1.00 96.75 202 LEU A N 1
ATOM 1556 C CA . LEU A 1 202 ? -11.229 -4.187 13.178 1.00 96.75 202 LEU A CA 1
ATOM 1557 C C . LEU A 1 202 ? -12.092 -5.374 12.763 1.00 96.75 202 LEU A C 1
ATOM 1559 O O . LEU A 1 202 ? -13.317 -5.300 12.804 1.00 96.75 202 LEU A O 1
ATOM 1563 N N . ALA A 1 203 ? -11.446 -6.446 12.331 1.00 94.94 203 ALA A N 1
ATOM 1564 C CA . ALA A 1 203 ? -12.089 -7.713 12.039 1.00 94.94 203 ALA A CA 1
ATOM 1565 C C . ALA A 1 203 ? -11.998 -8.625 13.261 1.00 94.94 203 ALA A C 1
ATOM 1567 O O . ALA A 1 203 ? -10.918 -8.748 13.846 1.00 94.94 203 ALA A O 1
ATOM 1568 N N . SER A 1 204 ? -13.100 -9.291 13.594 1.00 89.50 204 SER A N 1
ATOM 1569 C CA . SER A 1 204 ? -13.163 -10.287 14.669 1.00 89.50 204 SER A CA 1
ATOM 1570 C C . SER A 1 204 ? -13.166 -11.704 14.096 1.00 89.50 204 SER A C 1
ATOM 1572 O O . SER A 1 204 ? -13.623 -11.932 12.972 1.00 89.50 204 SER A O 1
ATOM 1574 N N . GLY A 1 205 ? -12.639 -12.668 14.855 1.00 88.25 205 GLY A N 1
ATOM 1575 C CA . GLY A 1 205 ? -12.502 -14.055 14.397 1.00 88.25 205 GLY A CA 1
ATOM 1576 C C . GLY A 1 205 ? -11.615 -14.169 13.156 1.00 88.25 205 GLY A C 1
ATOM 1577 O O . GLY A 1 205 ? -11.900 -14.965 12.252 1.00 88.25 205 GLY A O 1
ATOM 1578 N N . ALA A 1 206 ? -10.600 -13.307 13.071 1.00 93.56 206 ALA A N 1
ATOM 1579 C CA . ALA A 1 206 ? -9.711 -13.242 11.930 1.00 93.56 206 ALA A CA 1
ATOM 1580 C C . ALA A 1 206 ? -8.720 -14.404 11.963 1.00 93.56 206 ALA A C 1
ATOM 1582 O O . ALA A 1 206 ? -8.091 -14.670 12.982 1.00 93.56 206 ALA A O 1
ATOM 1583 N N . GLN A 1 207 ? -8.558 -15.087 10.834 1.00 93.75 207 GLN A N 1
ATOM 1584 C CA . GLN A 1 207 ? -7.696 -16.264 10.765 1.00 93.75 207 GLN A CA 1
ATOM 1585 C C . GLN A 1 207 ? -6.954 -16.341 9.439 1.00 93.75 207 GLN A C 1
ATOM 1587 O O . GLN A 1 207 ? -7.493 -15.991 8.384 1.00 93.75 207 GLN A O 1
ATOM 1592 N N . LEU A 1 208 ? -5.720 -16.838 9.503 1.00 95.50 208 LEU A N 1
ATOM 1593 C CA . LEU A 1 208 ? -4.980 -17.248 8.317 1.00 95.50 208 LEU A CA 1
ATOM 1594 C C . LEU A 1 208 ? -5.610 -18.513 7.751 1.00 95.50 208 LEU A C 1
ATOM 1596 O O . LEU A 1 208 ? -5.909 -19.452 8.486 1.00 95.50 208 LEU A O 1
ATOM 1600 N N . VAL A 1 209 ? -5.762 -18.540 6.435 1.00 96.19 209 VAL A N 1
ATOM 1601 C CA . VAL A 1 209 ? -6.291 -19.698 5.720 1.00 96.19 209 VAL A CA 1
ATOM 1602 C C . VAL A 1 209 ? -5.354 -20.108 4.602 1.00 96.19 209 VAL A C 1
ATOM 1604 O O . VAL A 1 209 ? -4.672 -19.284 3.985 1.00 96.19 209 VAL A O 1
ATOM 1607 N N . GLU A 1 210 ? -5.323 -21.408 4.335 1.00 95.56 210 GLU A N 1
ATOM 1608 C CA . GLU A 1 210 ? -4.645 -21.915 3.154 1.00 95.56 210 GLU A CA 1
ATOM 1609 C C . GLU A 1 210 ? -5.413 -21.508 1.897 1.00 95.56 210 GLU A C 1
ATOM 1611 O O . GLU A 1 210 ? -6.643 -21.427 1.879 1.00 95.56 210 GLU A O 1
ATOM 1616 N N . SER A 1 211 ? -4.661 -21.250 0.832 1.00 96.62 211 SER A N 1
ATOM 1617 C CA . SER A 1 211 ? -5.216 -20.923 -0.475 1.00 96.62 211 SER A CA 1
ATOM 1618 C C . SER A 1 211 ? -4.838 -21.998 -1.481 1.00 96.62 211 SER A C 1
ATOM 1620 O O . SER A 1 211 ? -3.734 -22.549 -1.454 1.00 96.62 211 SER A O 1
ATOM 1622 N N . ARG A 1 212 ? -5.761 -22.288 -2.395 1.00 96.25 212 ARG A N 1
ATOM 1623 C CA . ARG A 1 212 ? -5.495 -23.142 -3.546 1.00 96.25 212 ARG A CA 1
ATOM 1624 C C . ARG A 1 212 ? -4.844 -22.300 -4.633 1.00 96.25 212 ARG A C 1
ATOM 1626 O O . ARG A 1 212 ? -5.426 -21.321 -5.093 1.00 96.25 212 ARG A O 1
ATOM 1633 N N . GLN A 1 213 ? -3.659 -22.701 -5.075 1.00 96.38 213 GLN A N 1
ATOM 1634 C CA . GLN A 1 213 ? -3.003 -22.055 -6.209 1.00 96.38 213 GLN A CA 1
ATOM 1635 C C . GLN A 1 213 ? -3.703 -22.447 -7.515 1.00 96.38 213 GLN A C 1
ATOM 1637 O O . GLN A 1 213 ? -3.988 -23.624 -7.758 1.00 96.38 213 GLN A O 1
ATOM 1642 N N . VAL A 1 214 ? -3.987 -21.454 -8.353 1.00 97.25 214 VAL A N 1
ATOM 1643 C CA . VAL A 1 214 ? -4.544 -21.624 -9.696 1.00 97.25 214 VAL A CA 1
ATOM 1644 C C . VAL A 1 214 ? -3.608 -20.945 -10.686 1.00 97.25 214 VAL A C 1
ATOM 1646 O O . VAL A 1 214 ? -3.517 -19.718 -10.741 1.00 97.25 214 VAL A O 1
ATOM 1649 N N . ASN A 1 215 ? -2.912 -21.763 -11.467 1.00 96.50 215 ASN A N 1
ATOM 1650 C CA . ASN A 1 215 ? -1.965 -21.294 -12.471 1.00 96.50 215 ASN A CA 1
ATOM 1651 C C . ASN A 1 215 ? -2.688 -20.729 -13.697 1.00 96.50 215 ASN A C 1
ATOM 1653 O O . ASN A 1 215 ? -3.850 -21.056 -13.965 1.00 96.50 215 ASN A O 1
ATOM 1657 N N . VAL A 1 216 ? -1.976 -19.906 -14.469 1.00 96.12 216 VAL A N 1
ATOM 1658 C CA . VAL A 1 216 ? -2.442 -19.448 -15.782 1.00 96.12 216 VAL A CA 1
ATOM 1659 C C . VAL A 1 216 ? -2.692 -20.663 -16.676 1.00 96.12 216 VAL A C 1
ATOM 1661 O O . VAL A 1 216 ? -1.800 -21.478 -16.899 1.00 96.12 216 VAL A O 1
ATOM 1664 N N . ALA A 1 217 ? -3.912 -20.780 -17.197 1.00 94.56 217 ALA A N 1
ATOM 1665 C CA . ALA A 1 217 ? -4.311 -21.879 -18.071 1.00 94.56 217 ALA A CA 1
ATOM 1666 C C . ALA A 1 217 ? -4.036 -21.558 -19.546 1.00 94.56 217 ALA A C 1
ATOM 1668 O O . ALA A 1 217 ? -3.616 -22.423 -20.313 1.00 94.56 217 ALA A O 1
ATOM 1669 N N . ARG A 1 218 ? -4.285 -20.308 -19.958 1.00 92.31 218 ARG A N 1
ATOM 1670 C CA . ARG A 1 218 ? -4.062 -19.815 -21.327 1.00 92.31 218 ARG A CA 1
ATOM 1671 C C . ARG A 1 218 ? -3.718 -18.333 -21.322 1.00 92.31 218 ARG A C 1
ATOM 1673 O O . ARG A 1 218 ? -4.091 -17.615 -20.397 1.00 92.31 218 ARG A O 1
ATOM 1680 N N . ALA A 1 219 ? -3.106 -17.864 -22.403 1.00 91.50 219 ALA A N 1
ATOM 1681 C CA . ALA A 1 219 ? -2.947 -16.444 -22.679 1.00 91.50 219 ALA A CA 1
ATOM 1682 C C . ALA A 1 219 ? -3.154 -16.134 -24.167 1.00 91.50 219 ALA A C 1
ATOM 1684 O O . ALA A 1 219 ? -2.890 -16.985 -25.014 1.00 91.50 219 ALA A O 1
ATOM 1685 N N . ASN A 1 220 ? -3.598 -14.913 -24.463 1.00 87.31 220 ASN A N 1
ATOM 1686 C CA . ASN A 1 220 ? -3.767 -14.378 -25.811 1.00 87.31 220 ASN A CA 1
ATOM 1687 C C . ASN A 1 220 ? -3.042 -13.028 -25.930 1.00 87.31 220 ASN A C 1
ATOM 1689 O O . ASN A 1 220 ? -3.182 -12.172 -25.054 1.00 87.31 220 ASN A O 1
ATOM 1693 N N . ALA A 1 221 ? -2.327 -12.837 -27.037 1.00 79.69 221 ALA A N 1
ATOM 1694 C CA . ALA A 1 221 ? -1.771 -11.555 -27.471 1.00 79.69 221 ALA A CA 1
ATOM 1695 C C . ALA A 1 221 ? -2.682 -10.918 -28.523 1.00 79.69 221 ALA A C 1
ATOM 1697 O O . ALA A 1 221 ? -3.290 -11.649 -29.310 1.00 79.69 221 ALA A O 1
ATOM 1698 N N . GLU A 1 222 ? -2.723 -9.589 -28.607 1.00 73.25 222 GLU A N 1
ATOM 1699 C CA . GLU A 1 222 ? -3.448 -8.900 -29.687 1.00 73.25 222 GLU A CA 1
ATOM 1700 C C . GLU A 1 222 ? -2.840 -9.146 -31.083 1.00 73.25 222 GLU A C 1
ATOM 1702 O O . GLU A 1 222 ? -3.566 -9.130 -32.075 1.00 73.25 222 GLU A O 1
ATOM 1707 N N . ASP A 1 223 ? -1.539 -9.438 -31.179 1.00 69.44 223 ASP A N 1
ATOM 1708 C CA . ASP A 1 223 ? -0.794 -9.631 -32.434 1.00 69.44 223 ASP A CA 1
ATOM 1709 C C . ASP A 1 223 ? -0.570 -11.109 -32.827 1.00 69.44 223 ASP A C 1
ATOM 1711 O O . ASP A 1 223 ? 0.048 -11.409 -33.851 1.00 69.44 223 ASP A O 1
ATOM 1715 N N . GLY A 1 224 ? -1.147 -12.048 -32.068 1.00 58.97 224 GLY A N 1
ATOM 1716 C CA . GLY A 1 224 ? -1.332 -13.448 -32.470 1.00 58.97 224 GLY A CA 1
ATOM 1717 C C . GLY A 1 224 ? -0.100 -14.360 -32.412 1.00 58.97 224 GLY A C 1
ATOM 1718 O O . GLY A 1 224 ? -0.250 -15.562 -32.639 1.00 58.97 224 GLY A O 1
ATOM 1719 N N . ALA A 1 225 ? 1.089 -13.853 -32.075 1.00 58.28 225 ALA A N 1
ATOM 1720 C CA . ALA A 1 225 ? 2.294 -14.670 -31.922 1.00 58.28 225 ALA A CA 1
ATOM 1721 C C . ALA A 1 225 ? 3.074 -14.298 -30.654 1.00 58.28 225 ALA A C 1
ATOM 1723 O O . ALA A 1 225 ? 4.025 -13.522 -30.698 1.00 58.28 225 ALA A O 1
ATOM 1724 N N . LEU A 1 226 ? 2.713 -14.921 -29.532 1.00 65.06 226 LEU A N 1
ATOM 1725 C CA . LEU A 1 226 ? 3.570 -14.972 -28.349 1.00 65.06 226 LEU A CA 1
ATOM 1726 C C . LEU A 1 226 ? 4.198 -16.364 -28.205 1.00 65.06 226 LEU A C 1
ATOM 1728 O O . LEU A 1 226 ? 3.605 -17.356 -28.641 1.00 65.06 226 LEU A O 1
ATOM 1732 N N . PRO A 1 227 ? 5.387 -16.464 -27.584 1.00 68.31 227 PRO A N 1
ATOM 1733 C CA . PRO A 1 227 ? 5.884 -17.736 -27.070 1.00 68.31 227 PRO A CA 1
ATOM 1734 C C . PRO A 1 227 ? 4.928 -18.283 -25.989 1.00 68.31 227 PRO A C 1
ATOM 1736 O O . PRO A 1 227 ? 3.963 -17.615 -25.629 1.00 68.31 227 PRO A O 1
ATOM 1739 N N . ASP A 1 228 ? 5.157 -19.498 -25.483 1.00 83.19 228 ASP A N 1
ATOM 1740 C CA . ASP A 1 228 ? 4.301 -20.138 -24.467 1.00 83.19 228 ASP A CA 1
ATOM 1741 C C . ASP A 1 228 ? 4.231 -19.310 -23.166 1.00 83.19 228 ASP A C 1
ATOM 1743 O O . ASP A 1 228 ? 5.017 -19.490 -22.240 1.00 83.19 228 ASP A O 1
ATOM 1747 N N . VAL A 1 229 ? 3.310 -18.342 -23.121 1.00 87.62 229 VAL A N 1
ATOM 1748 C CA . VAL A 1 229 ? 3.141 -17.389 -22.018 1.00 87.62 229 VAL A CA 1
ATOM 1749 C C . VAL A 1 229 ? 2.875 -18.094 -20.687 1.00 87.62 229 VAL A C 1
ATOM 1751 O O . VAL A 1 229 ? 3.509 -17.701 -19.711 1.00 87.62 229 VAL A O 1
ATOM 1754 N N . PRO A 1 230 ? 1.993 -19.117 -20.598 1.00 89.88 230 PRO A N 1
ATOM 1755 C CA . PRO A 1 230 ? 1.846 -19.895 -19.372 1.00 89.88 230 PRO A CA 1
ATOM 1756 C C . PRO A 1 230 ? 3.172 -20.394 -18.788 1.00 89.88 230 PRO A C 1
ATOM 1758 O O . PRO A 1 230 ? 3.341 -20.337 -17.572 1.00 89.88 230 PRO A O 1
ATOM 1761 N N . ALA A 1 231 ? 4.126 -20.821 -19.624 1.00 91.12 231 ALA A N 1
ATOM 1762 C CA . ALA A 1 231 ? 5.430 -21.276 -19.146 1.00 91.12 231 ALA A CA 1
ATOM 1763 C C . ALA A 1 231 ? 6.231 -20.147 -18.471 1.00 91.12 231 ALA A C 1
ATOM 1765 O O . ALA A 1 231 ? 6.746 -20.353 -17.378 1.00 91.12 231 ALA A O 1
ATOM 1766 N N . PHE A 1 232 ? 6.253 -18.943 -19.057 1.00 92.00 232 PHE A N 1
ATOM 1767 C CA . PHE A 1 232 ? 6.914 -17.757 -18.478 1.00 92.00 232 PHE A CA 1
ATOM 1768 C C . PHE A 1 232 ? 6.248 -17.207 -17.213 1.00 92.00 232 PHE A C 1
ATOM 1770 O O . PHE A 1 232 ? 6.772 -16.277 -16.614 1.00 92.00 232 PHE A O 1
ATOM 1777 N N . LEU A 1 233 ? 5.050 -17.676 -16.862 1.00 94.56 233 LEU A N 1
ATOM 1778 C CA . LEU A 1 233 ? 4.293 -17.184 -15.709 1.00 94.56 233 LEU A CA 1
ATOM 1779 C C . LEU A 1 233 ? 4.145 -18.243 -14.609 1.00 94.56 233 LEU A C 1
ATOM 1781 O O . LEU A 1 233 ? 3.469 -17.994 -13.609 1.00 94.56 233 LEU A O 1
ATOM 1785 N N . ALA A 1 234 ? 4.742 -19.423 -14.787 1.00 93.44 234 ALA A N 1
ATOM 1786 C CA . ALA A 1 234 ? 4.526 -20.569 -13.913 1.00 93.44 234 ALA A CA 1
ATOM 1787 C C . ALA A 1 234 ? 5.260 -20.459 -12.567 1.00 93.44 234 ALA A C 1
ATOM 1789 O O . ALA A 1 234 ? 4.769 -20.977 -11.561 1.00 93.44 234 ALA A O 1
ATOM 1790 N N . ALA A 1 235 ? 6.425 -19.810 -12.525 1.00 94.00 235 ALA A N 1
ATOM 1791 C CA . ALA A 1 235 ? 7.265 -19.749 -11.334 1.00 94.00 235 ALA A CA 1
ATOM 1792 C C . ALA A 1 235 ? 8.162 -18.510 -11.346 1.00 94.00 235 ALA A C 1
ATOM 1794 O O . ALA A 1 235 ? 8.644 -18.112 -12.392 1.00 94.00 235 ALA A O 1
ATOM 1795 N N . ALA A 1 236 ? 8.443 -17.945 -10.170 1.00 94.31 236 ALA A N 1
ATOM 1796 C CA . ALA A 1 236 ? 9.434 -16.879 -10.033 1.00 94.31 236 ALA A CA 1
ATOM 1797 C C . ALA A 1 236 ? 10.852 -17.456 -10.211 1.00 94.31 236 ALA A C 1
ATOM 1799 O O . ALA A 1 236 ? 11.505 -17.841 -9.239 1.00 94.31 236 ALA A O 1
ATOM 1800 N N . ASP A 1 237 ? 11.278 -17.599 -11.464 1.00 94.50 237 ASP A N 1
ATOM 1801 C CA . ASP A 1 237 ? 12.513 -18.262 -11.891 1.00 94.50 237 ASP A CA 1
ATOM 1802 C C . ASP A 1 237 ? 13.437 -17.344 -12.711 1.00 94.50 237 ASP A C 1
ATOM 1804 O O . ASP A 1 237 ? 14.402 -17.809 -13.324 1.00 94.50 237 ASP A O 1
ATOM 1808 N N . GLU A 1 238 ? 13.147 -16.039 -12.708 1.00 92.81 238 GLU A N 1
ATOM 1809 C CA . GLU A 1 238 ? 13.855 -15.005 -13.464 1.00 92.81 238 GLU A CA 1
ATOM 1810 C C . GLU A 1 238 ? 13.751 -15.149 -15.000 1.00 92.81 238 GLU A C 1
ATOM 1812 O O . GLU A 1 238 ? 14.440 -14.436 -15.742 1.00 92.81 238 GLU A O 1
ATOM 1817 N N . GLN A 1 239 ? 12.864 -16.011 -15.512 1.00 93.50 239 GLN A N 1
ATOM 1818 C CA . GLN A 1 239 ? 12.526 -16.089 -16.934 1.00 93.50 239 GLN A CA 1
ATOM 1819 C C . GLN A 1 239 ? 11.306 -15.217 -17.227 1.00 93.50 239 GLN A C 1
ATOM 1821 O O . GLN A 1 239 ? 10.154 -15.620 -17.113 1.00 93.50 239 GLN A O 1
ATOM 1826 N N . TYR A 1 240 ? 11.562 -13.973 -17.624 1.00 91.88 240 TYR A N 1
ATOM 1827 C CA . TYR A 1 240 ? 10.502 -12.977 -17.736 1.00 91.88 240 TYR A CA 1
ATOM 1828 C C . TYR A 1 240 ? 9.752 -13.023 -19.072 1.00 91.88 240 TYR A C 1
ATOM 1830 O O . TYR A 1 240 ? 10.342 -12.895 -20.147 1.00 91.88 240 TYR A O 1
ATOM 1838 N N . LEU A 1 241 ? 8.422 -13.017 -18.987 1.00 91.81 241 LEU A N 1
ATOM 1839 C CA . LEU A 1 241 ? 7.558 -12.435 -20.007 1.00 91.81 241 LEU A CA 1
ATOM 1840 C C . LEU A 1 241 ? 7.753 -10.913 -20.021 1.00 91.81 241 LEU A C 1
ATOM 1842 O O . LEU A 1 241 ? 7.554 -10.236 -19.001 1.00 91.81 241 LEU A O 1
ATOM 1846 N N . ILE A 1 242 ? 8.131 -10.379 -21.182 1.00 89.94 242 ILE A N 1
ATOM 1847 C CA . ILE A 1 242 ? 8.408 -8.955 -21.394 1.00 89.94 242 ILE A CA 1
ATOM 1848 C C . ILE A 1 242 ? 7.315 -8.362 -22.279 1.00 89.94 242 ILE A C 1
ATOM 1850 O O . ILE A 1 242 ? 7.080 -8.855 -23.378 1.00 89.94 242 ILE A O 1
ATOM 1854 N N . THR A 1 243 ? 6.708 -7.274 -21.812 1.00 86.88 243 THR A N 1
ATOM 1855 C CA . THR A 1 243 ? 5.786 -6.430 -22.582 1.00 86.88 243 THR A CA 1
ATOM 1856 C C . THR A 1 243 ? 6.381 -5.035 -22.741 1.00 86.88 243 THR A C 1
ATOM 1858 O O . THR A 1 243 ? 6.985 -4.495 -21.808 1.00 86.88 243 THR A O 1
ATOM 1861 N N . ARG A 1 244 ? 6.207 -4.429 -23.911 1.00 85.38 244 ARG A N 1
ATOM 1862 C CA . ARG A 1 244 ? 6.602 -3.048 -24.214 1.00 85.38 244 ARG A CA 1
ATOM 1863 C C . ARG A 1 244 ? 5.414 -2.091 -24.089 1.00 85.38 244 ARG A C 1
ATOM 1865 O O . ARG A 1 244 ? 4.269 -2.534 -24.059 1.00 85.38 244 ARG A O 1
ATOM 1872 N N . PRO A 1 245 ? 5.656 -0.769 -24.033 1.00 82.56 245 PRO A N 1
ATOM 1873 C CA . PRO A 1 245 ? 4.573 0.206 -24.073 1.00 82.56 245 PRO A CA 1
ATOM 1874 C C . PRO A 1 245 ? 3.636 -0.030 -25.267 1.00 82.56 245 PRO A C 1
ATOM 1876 O O . PRO A 1 245 ? 4.092 -0.085 -26.408 1.00 82.56 245 PRO A O 1
ATOM 1879 N N . GLY A 1 246 ? 2.337 -0.158 -24.989 1.00 81.81 246 GLY A N 1
ATOM 1880 C CA . GLY A 1 246 ? 1.299 -0.440 -25.986 1.00 81.81 246 GLY A CA 1
ATOM 1881 C C . GLY A 1 246 ? 1.051 -1.926 -26.265 1.00 81.81 246 GLY A C 1
ATOM 1882 O O . GLY A 1 246 ? 0.064 -2.242 -26.916 1.00 81.81 246 GLY A O 1
ATOM 1883 N N . GLU A 1 247 ? 1.892 -2.835 -25.765 1.00 85.94 247 GLU A N 1
ATOM 1884 C CA . GLU A 1 247 ? 1.632 -4.275 -25.825 1.00 85.94 247 GLU A CA 1
ATOM 1885 C C . GLU A 1 247 ? 0.762 -4.696 -24.630 1.00 85.94 247 GLU A C 1
ATOM 1887 O O . GLU A 1 247 ? 0.971 -4.252 -23.497 1.00 85.94 247 GLU A O 1
ATOM 1892 N N . SER A 1 248 ? -0.203 -5.581 -24.875 1.00 87.12 248 SER A N 1
ATOM 1893 C CA . SER A 1 248 ? -1.074 -6.144 -23.844 1.00 87.12 248 SER A CA 1
ATOM 1894 C C . SER A 1 248 ? -1.205 -7.659 -24.009 1.00 87.12 248 SER A C 1
ATOM 1896 O O . SER A 1 248 ? -1.074 -8.205 -25.107 1.00 87.12 248 SER A O 1
ATOM 1898 N N . ILE A 1 249 ? -1.430 -8.356 -22.893 1.00 89.31 249 ILE A N 1
ATOM 1899 C CA . ILE A 1 249 ? -1.620 -9.808 -22.866 1.00 89.31 249 ILE A CA 1
ATOM 1900 C C . ILE A 1 249 ? -2.832 -10.107 -21.995 1.00 89.31 249 ILE A C 1
ATOM 1902 O O . ILE A 1 249 ? -2.894 -9.705 -20.834 1.00 89.31 249 ILE A O 1
ATOM 1906 N N . SER A 1 250 ? -3.787 -10.847 -22.549 1.00 91.50 250 SER A N 1
ATOM 1907 C CA . SER A 1 250 ? -4.924 -11.372 -21.795 1.00 91.50 250 SER A CA 1
ATOM 1908 C C . SER A 1 250 ? -4.589 -12.761 -21.267 1.00 91.50 250 SER A C 1
ATOM 1910 O O . SER A 1 250 ? -4.337 -13.667 -22.057 1.00 91.50 250 SER A O 1
ATOM 1912 N N . VAL A 1 251 ? -4.611 -12.949 -19.948 1.00 93.38 251 VAL A N 1
ATOM 1913 C CA . VAL A 1 251 ? -4.406 -14.251 -19.289 1.00 93.38 251 VAL A CA 1
ATOM 1914 C C . VAL A 1 251 ? -5.728 -14.814 -18.769 1.00 93.38 251 VAL A C 1
ATOM 1916 O O . VAL A 1 251 ? -6.615 -14.069 -18.355 1.00 93.38 251 VAL A O 1
ATOM 1919 N N . TYR A 1 252 ? -5.863 -16.137 -18.783 1.00 95.06 252 TYR A N 1
ATOM 1920 C CA . TYR A 1 252 ? -7.077 -16.844 -18.380 1.00 95.06 252 TYR A CA 1
ATOM 1921 C C . TYR A 1 252 ? -6.746 -17.928 -17.357 1.00 95.06 252 TYR A C 1
ATOM 1923 O O . TYR A 1 252 ? -5.760 -18.652 -17.506 1.00 95.06 252 TYR A O 1
ATOM 1931 N N . PHE A 1 253 ? -7.610 -18.067 -16.352 1.00 96.50 253 PHE A N 1
ATOM 1932 C CA . PHE A 1 253 ? -7.501 -19.057 -15.282 1.00 96.50 253 PHE A CA 1
ATOM 1933 C C . PHE A 1 253 ? -8.704 -19.994 -15.313 1.00 96.50 253 PHE A C 1
ATOM 1935 O O . PHE A 1 253 ? -9.848 -19.538 -15.365 1.00 96.50 253 PHE A O 1
ATOM 1942 N N . ASP A 1 254 ? -8.451 -21.296 -15.211 1.00 95.94 254 ASP A N 1
ATOM 1943 C CA . ASP A 1 254 ? -9.509 -22.298 -15.104 1.00 95.94 254 ASP A CA 1
ATOM 1944 C C . ASP A 1 254 ? -9.800 -22.578 -13.626 1.00 95.94 254 ASP A C 1
ATOM 1946 O O . ASP A 1 254 ? -9.163 -23.400 -12.969 1.00 95.94 254 ASP A O 1
ATOM 1950 N N . VAL A 1 255 ? -10.780 -21.855 -13.083 1.00 95.00 255 VAL A N 1
ATOM 1951 C CA . VAL A 1 255 ? -11.105 -21.907 -11.650 1.00 95.00 255 VAL A CA 1
ATOM 1952 C C . VAL A 1 255 ? -12.145 -22.973 -11.289 1.00 95.00 255 VAL A C 1
ATOM 1954 O O . VAL A 1 255 ? -12.346 -23.249 -10.112 1.00 95.00 255 VAL A O 1
ATOM 1957 N N . GLY A 1 256 ? -12.808 -23.599 -12.264 1.00 93.25 256 GLY A N 1
ATOM 1958 C CA . GLY A 1 256 ? -13.862 -24.594 -12.019 1.00 93.25 256 GLY A CA 1
ATOM 1959 C C . GLY A 1 256 ? -15.148 -24.007 -11.412 1.00 93.25 256 GLY A C 1
ATOM 1960 O O . GLY A 1 256 ? -15.350 -22.789 -11.394 1.00 93.25 256 GLY A O 1
ATOM 1961 N N . GLN A 1 257 ? -16.038 -24.876 -10.921 1.00 90.38 257 GLN A N 1
ATOM 1962 C CA . GLN A 1 257 ? -17.292 -24.483 -10.262 1.00 90.38 257 GLN A CA 1
ATOM 1963 C C . GLN A 1 257 ? -17.089 -24.272 -8.757 1.00 90.38 257 GLN A C 1
ATOM 1965 O O . GLN A 1 257 ? -16.266 -24.943 -8.146 1.00 90.38 257 GLN A O 1
ATOM 1970 N N . ALA A 1 258 ? -17.836 -23.331 -8.176 1.00 86.81 258 ALA A N 1
ATOM 1971 C CA . ALA A 1 258 ? -17.863 -23.135 -6.730 1.00 86.81 258 ALA A CA 1
ATOM 1972 C C . ALA A 1 258 ? -18.705 -24.227 -6.059 1.00 86.81 258 ALA A C 1
ATOM 1974 O O . ALA A 1 258 ? -19.728 -24.643 -6.612 1.00 86.81 258 ALA A O 1
ATOM 1975 N N . ASP A 1 259 ? -18.314 -24.629 -4.851 1.00 90.00 259 ASP A N 1
ATOM 1976 C CA . ASP A 1 259 ? -19.133 -25.505 -4.018 1.00 90.00 259 ASP A CA 1
ATOM 1977 C C . ASP A 1 259 ? -20.460 -24.828 -3.645 1.00 90.00 259 ASP A C 1
ATOM 1979 O O . ASP A 1 259 ? -20.542 -23.612 -3.443 1.00 90.00 259 ASP A O 1
ATOM 1983 N N . ALA A 1 260 ? -21.526 -25.624 -3.541 1.00 92.12 260 ALA A N 1
ATOM 1984 C CA . ALA A 1 260 ? -22.855 -25.110 -3.235 1.00 92.12 260 ALA A CA 1
ATOM 1985 C C . ALA A 1 260 ? -22.877 -24.394 -1.871 1.00 92.12 260 ALA A C 1
ATOM 1987 O O . ALA A 1 260 ? -22.544 -24.982 -0.845 1.00 92.12 260 ALA A O 1
ATOM 1988 N N . GLY A 1 261 ? -23.313 -23.131 -1.861 1.00 93.00 261 GLY A N 1
ATOM 1989 C CA . GLY A 1 261 ? -23.415 -22.312 -0.646 1.00 93.00 261 GLY A CA 1
ATOM 1990 C C . GLY A 1 261 ? -22.120 -21.614 -0.218 1.00 93.00 261 GLY A C 1
ATOM 1991 O O . GLY A 1 261 ? -22.152 -20.866 0.757 1.00 93.00 261 GLY A O 1
ATOM 1992 N N . MET A 1 262 ? -21.016 -21.802 -0.947 1.00 94.81 262 MET A N 1
ATOM 1993 C CA . MET A 1 262 ? -19.729 -21.160 -0.669 1.00 94.81 262 MET A CA 1
ATOM 1994 C C . MET A 1 262 ? -19.443 -20.033 -1.666 1.00 94.81 262 MET A C 1
ATOM 1996 O O . MET A 1 262 ? -19.795 -20.112 -2.845 1.00 94.81 262 MET A O 1
ATOM 2000 N N . ALA A 1 263 ? -18.776 -18.981 -1.194 1.00 95.12 263 ALA A N 1
ATOM 2001 C CA . ALA A 1 263 ? -18.178 -17.954 -2.038 1.00 95.12 263 ALA A CA 1
ATOM 2002 C C . ALA A 1 263 ? -16.694 -18.256 -2.280 1.00 95.12 263 ALA A C 1
ATOM 2004 O O . ALA A 1 263 ? -16.066 -18.993 -1.518 1.00 95.12 263 ALA A O 1
ATOM 2005 N N . ARG A 1 264 ? -16.139 -17.679 -3.352 1.00 96.12 264 ARG A N 1
ATOM 2006 C CA . ARG A 1 264 ? -14.714 -17.767 -3.681 1.00 96.12 264 ARG A CA 1
ATOM 2007 C C . ARG A 1 264 ? -14.135 -16.376 -3.842 1.00 96.12 264 ARG A C 1
ATOM 2009 O O . ARG A 1 264 ? -14.664 -15.584 -4.620 1.00 96.12 264 ARG A O 1
ATOM 2016 N N . THR A 1 265 ? -13.026 -16.129 -3.161 1.00 97.00 265 THR A N 1
ATOM 2017 C CA . THR A 1 265 ? -12.196 -14.946 -3.381 1.00 97.00 265 THR A CA 1
ATOM 2018 C C . THR A 1 265 ? -10.885 -15.367 -4.020 1.00 97.00 265 THR A C 1
ATOM 2020 O O . THR A 1 265 ? -10.307 -16.394 -3.661 1.00 97.00 265 THR A O 1
ATOM 2023 N N . TYR A 1 266 ? -10.425 -14.558 -4.970 1.00 97.00 266 TYR A N 1
ATOM 2024 C CA . TYR A 1 266 ? -9.169 -14.749 -5.678 1.00 97.00 266 TYR A CA 1
ATOM 2025 C C . TYR A 1 266 ? -8.239 -13.587 -5.367 1.00 97.00 266 TYR A C 1
ATOM 2027 O O . TYR A 1 266 ? -8.567 -12.437 -5.654 1.00 97.00 266 TYR A O 1
ATOM 2035 N N . LEU A 1 267 ? -7.071 -13.893 -4.813 1.00 96.88 267 LEU A N 1
ATOM 2036 C CA . LEU A 1 267 ? -5.986 -12.929 -4.662 1.00 96.88 267 LEU A CA 1
ATOM 2037 C C . LEU A 1 267 ? -5.004 -13.140 -5.815 1.00 96.88 267 LEU A C 1
ATOM 2039 O O . LEU A 1 267 ? -4.613 -14.273 -6.093 1.00 96.88 267 LEU A O 1
ATOM 2043 N N . LEU A 1 268 ? -4.609 -12.068 -6.497 1.00 94.94 268 LEU A N 1
ATOM 2044 C CA . LEU A 1 268 ? -3.603 -12.154 -7.551 1.00 94.94 268 LEU A CA 1
ATOM 2045 C C . LEU A 1 268 ? -2.207 -12.140 -6.923 1.00 94.94 268 LEU A C 1
ATOM 2047 O O . LEU A 1 268 ? -1.835 -11.168 -6.266 1.00 94.94 268 LEU A O 1
ATOM 2051 N N . ALA A 1 269 ? -1.434 -13.198 -7.148 1.00 94.94 269 ALA A N 1
ATOM 2052 C CA . ALA A 1 269 ? -0.019 -13.244 -6.813 1.00 94.94 269 ALA A CA 1
ATOM 2053 C C . ALA A 1 269 ? 0.799 -13.094 -8.098 1.00 94.94 269 ALA A C 1
ATOM 2055 O O . ALA A 1 269 ? 0.607 -13.841 -9.059 1.00 94.94 269 ALA A O 1
ATOM 2056 N N . SER A 1 270 ? 1.702 -12.117 -8.114 1.00 94.12 270 SER A N 1
ATOM 2057 C CA . SER A 1 270 ? 2.538 -11.808 -9.272 1.00 94.12 270 SER A CA 1
ATOM 2058 C C . SER A 1 270 ? 3.972 -11.514 -8.857 1.00 94.12 270 SER A C 1
ATOM 2060 O O . SER A 1 270 ? 4.182 -10.820 -7.861 1.00 94.12 270 SER A O 1
ATOM 2062 N N . SER A 1 271 ? 4.930 -11.958 -9.668 1.00 94.31 271 SER A N 1
ATOM 2063 C CA . SER A 1 271 ? 6.346 -11.602 -9.561 1.00 94.31 271 SER A CA 1
ATOM 2064 C C . SER A 1 271 ? 6.828 -10.923 -10.841 1.00 94.31 271 SER A C 1
ATOM 2066 O O . SER A 1 271 ? 6.387 -11.226 -11.956 1.00 94.31 271 SER A O 1
ATOM 2068 N N . GLY A 1 272 ? 7.720 -9.952 -10.673 1.00 91.31 272 GLY A N 1
ATOM 2069 C CA . GLY A 1 272 ? 8.354 -9.228 -11.759 1.00 91.31 272 GLY A CA 1
ATOM 2070 C C . GLY A 1 272 ? 8.675 -7.788 -11.390 1.00 91.31 272 GLY A C 1
ATOM 2071 O O . GLY A 1 272 ? 8.471 -7.337 -10.266 1.00 91.31 272 GLY A O 1
ATOM 2072 N N . TYR A 1 273 ? 9.165 -7.055 -12.380 1.00 87.81 273 TYR A N 1
ATOM 2073 C CA . TYR A 1 273 ? 9.479 -5.639 -12.275 1.00 87.81 273 TYR A CA 1
ATOM 2074 C C . TYR A 1 273 ? 9.163 -4.942 -13.598 1.00 87.81 273 TYR A C 1
ATOM 2076 O O . TYR A 1 273 ? 9.040 -5.581 -14.646 1.00 87.81 273 TYR A O 1
ATOM 2084 N N . TYR A 1 274 ? 9.036 -3.621 -13.541 1.00 82.25 274 TYR A N 1
ATOM 2085 C CA . TYR A 1 274 ? 9.022 -2.766 -14.719 1.00 82.25 274 TYR A CA 1
ATOM 2086 C C . TYR A 1 274 ? 10.383 -2.084 -14.856 1.00 82.25 274 TYR A C 1
ATOM 2088 O O . TYR A 1 274 ? 11.054 -1.799 -13.864 1.00 82.25 274 TYR A O 1
ATOM 2096 N N . ILE A 1 275 ? 10.791 -1.826 -16.094 1.00 79.06 275 ILE A N 1
ATOM 2097 C CA . ILE A 1 275 ? 11.953 -0.990 -16.387 1.00 79.06 275 ILE A CA 1
ATOM 2098 C C . ILE A 1 275 ? 11.422 0.403 -16.701 1.00 79.06 275 ILE A C 1
ATOM 2100 O O . ILE A 1 275 ? 10.582 0.560 -17.589 1.00 79.06 275 ILE A O 1
ATOM 2104 N N . GLU A 1 276 ? 11.894 1.402 -15.960 1.00 76.62 276 GLU A N 1
ATOM 2105 C CA . GLU A 1 276 ? 11.532 2.790 -16.221 1.00 76.62 276 GLU A CA 1
ATOM 2106 C C . GLU A 1 276 ? 12.288 3.331 -17.439 1.00 76.62 276 GLU A C 1
ATOM 2108 O O . GLU A 1 276 ? 13.483 3.077 -17.614 1.00 76.62 276 GLU A O 1
ATOM 2113 N N . TRP A 1 277 ? 11.596 4.116 -18.265 1.00 75.62 277 TRP A N 1
ATOM 2114 C CA . TRP A 1 277 ? 12.185 4.740 -19.443 1.00 75.62 277 TRP A CA 1
ATOM 2115 C C . TRP A 1 277 ? 12.569 6.181 -19.124 1.00 75.62 277 TRP A C 1
ATOM 2117 O O . TRP A 1 277 ? 11.743 6.986 -18.693 1.00 75.62 277 TRP A O 1
ATOM 2127 N N . MET A 1 278 ? 13.826 6.538 -19.389 1.00 81.19 278 MET A N 1
ATOM 2128 C CA . MET A 1 278 ? 14.265 7.923 -19.252 1.00 81.19 278 MET A CA 1
ATOM 2129 C C . MET A 1 278 ? 13.527 8.818 -20.242 1.00 81.19 278 MET A C 1
ATOM 2131 O O . MET A 1 278 ? 13.497 8.554 -21.447 1.00 81.19 278 MET A O 1
ATOM 2135 N N . ARG A 1 279 ? 12.967 9.914 -19.733 1.00 82.56 279 ARG A N 1
ATOM 2136 C CA . ARG A 1 279 ? 12.221 10.863 -20.556 1.00 82.56 279 ARG A CA 1
ATOM 2137 C C . ARG A 1 279 ? 13.157 11.883 -21.208 1.00 82.56 279 ARG A C 1
ATOM 2139 O O . ARG A 1 279 ? 14.085 12.356 -20.543 1.00 82.56 279 ARG A O 1
ATOM 2146 N N . PRO A 1 280 ? 12.933 12.271 -22.479 1.00 82.88 280 PRO A N 1
ATOM 2147 C CA . PRO A 1 280 ? 13.788 13.240 -23.165 1.00 82.88 280 PRO A CA 1
ATOM 2148 C C . PRO A 1 280 ? 13.946 14.571 -22.421 1.00 82.88 280 PRO A C 1
ATOM 2150 O O . PRO A 1 280 ? 15.006 15.187 -22.484 1.00 82.88 280 PRO A O 1
ATOM 2153 N N . GLU A 1 281 ? 12.905 15.029 -21.730 1.00 83.31 281 GLU A 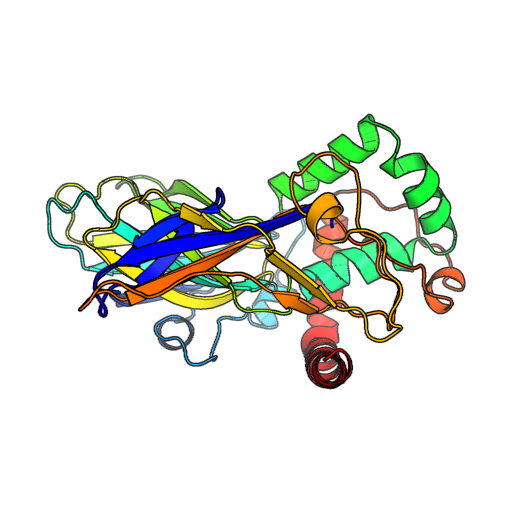N 1
ATOM 2154 C CA . GLU A 1 281 ? 12.911 16.253 -20.935 1.00 83.31 281 GLU A CA 1
ATOM 2155 C C . GLU A 1 281 ? 13.808 16.162 -19.696 1.00 83.31 281 GLU A C 1
ATOM 2157 O O . GLU A 1 281 ? 14.472 17.145 -19.375 1.00 83.31 281 GLU A O 1
ATOM 2162 N N . TRP A 1 282 ? 13.905 14.993 -19.055 1.00 84.06 282 TRP A N 1
ATOM 2163 C CA . TRP A 1 282 ? 14.780 14.789 -17.896 1.00 84.06 282 TRP A CA 1
ATOM 2164 C C . TRP A 1 282 ? 16.245 14.876 -18.302 1.00 84.06 282 TRP A C 1
ATOM 2166 O O . TRP A 1 282 ? 17.038 15.524 -17.635 1.00 84.06 282 TRP A O 1
ATOM 2176 N N . LEU A 1 283 ? 16.595 14.313 -19.460 1.00 82.00 283 LEU A N 1
ATOM 2177 C CA . LEU A 1 283 ? 17.964 14.362 -19.980 1.00 82.00 283 LEU A CA 1
ATOM 2178 C C . LEU A 1 283 ? 18.412 15.782 -20.358 1.00 82.00 283 LEU A C 1
ATOM 2180 O O . LEU A 1 283 ? 19.606 16.048 -20.435 1.00 82.00 283 LEU A O 1
ATOM 2184 N N . ARG A 1 284 ? 17.475 16.703 -20.605 1.00 78.75 284 ARG A N 1
ATOM 2185 C CA . ARG A 1 284 ? 17.779 18.105 -20.936 1.00 78.75 284 ARG A CA 1
ATOM 2186 C C . ARG A 1 284 ? 17.893 19.003 -19.705 1.00 78.75 284 ARG A C 1
ATOM 2188 O O . ARG A 1 284 ? 18.274 20.160 -19.867 1.00 78.75 284 ARG A O 1
ATOM 2195 N N . ALA A 1 285 ? 17.534 18.511 -18.520 1.00 72.75 285 ALA A N 1
ATOM 2196 C CA . ALA A 1 285 ? 17.654 19.274 -17.289 1.00 72.75 285 ALA A CA 1
ATOM 2197 C C . ALA A 1 285 ? 19.132 19.490 -16.926 1.00 72.75 285 ALA A C 1
ATOM 2199 O O . ALA A 1 285 ? 19.974 18.612 -17.127 1.00 72.75 285 ALA A O 1
ATOM 2200 N N . GLU A 1 286 ? 19.447 20.670 -16.390 1.00 73.38 286 GLU A N 1
ATOM 2201 C CA . GLU A 1 286 ? 20.759 20.921 -15.797 1.00 73.38 286 GLU A CA 1
ATOM 2202 C C . GLU A 1 286 ? 20.900 20.046 -14.546 1.00 73.38 286 GLU A C 1
ATOM 2204 O O . GLU A 1 286 ? 20.052 20.095 -13.655 1.00 73.38 286 GLU A O 1
ATOM 2209 N N . ALA A 1 287 ? 21.936 19.205 -14.507 1.00 73.38 287 ALA A N 1
ATOM 2210 C CA . ALA A 1 287 ? 22.138 18.269 -13.408 1.00 73.38 287 ALA A CA 1
ATOM 2211 C C . ALA A 1 287 ? 22.459 19.036 -12.119 1.00 73.38 287 ALA A C 1
ATOM 2213 O O . ALA A 1 287 ? 23.471 19.734 -12.047 1.00 73.38 287 ALA A O 1
ATOM 2214 N N . ALA A 1 288 ? 21.617 18.886 -11.096 1.00 67.38 288 ALA A N 1
ATOM 2215 C CA . ALA A 1 288 ? 21.823 19.548 -9.812 1.00 67.38 288 ALA A CA 1
ATOM 2216 C C . ALA A 1 288 ? 22.903 18.832 -8.980 1.00 67.38 288 ALA A C 1
ATOM 2218 O O . ALA A 1 288 ? 23.835 19.467 -8.489 1.00 67.38 288 ALA A O 1
ATOM 2219 N N . ALA A 1 289 ? 22.781 17.508 -8.831 1.00 72.31 289 ALA A N 1
ATOM 2220 C CA . ALA A 1 289 ? 23.735 16.620 -8.162 1.00 72.31 289 ALA A CA 1
ATOM 2221 C C . ALA A 1 289 ? 23.332 15.150 -8.381 1.00 72.31 289 ALA A C 1
ATOM 2223 O O . ALA A 1 289 ? 22.208 14.866 -8.792 1.00 72.31 289 ALA A O 1
ATOM 2224 N N . ALA A 1 290 ? 24.232 14.215 -8.060 1.00 81.50 290 ALA A N 1
ATOM 2225 C CA . ALA A 1 290 ? 23.872 12.803 -7.955 1.00 81.50 290 ALA A CA 1
ATOM 2226 C C . ALA A 1 290 ? 22.901 12.574 -6.784 1.00 81.50 290 ALA A C 1
ATOM 2228 O O . ALA A 1 290 ? 23.003 13.228 -5.740 1.00 81.50 290 ALA A O 1
ATOM 2229 N N . PHE A 1 291 ? 21.980 11.625 -6.938 1.00 86.00 291 PHE A N 1
ATOM 2230 C CA . PHE A 1 291 ? 21.034 11.273 -5.887 1.00 86.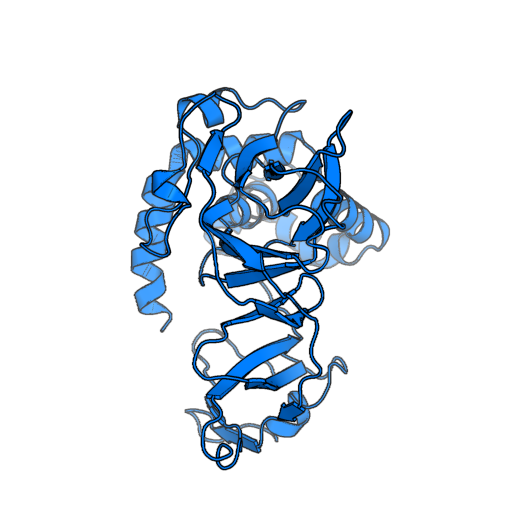00 291 PHE A CA 1
ATOM 2231 C C . PHE A 1 291 ? 21.756 10.648 -4.689 1.00 86.00 291 PHE A C 1
ATOM 2233 O O . PHE A 1 291 ? 22.590 9.752 -4.829 1.00 86.00 291 PHE A O 1
ATOM 2240 N N . VAL A 1 292 ? 21.374 11.093 -3.492 1.00 87.50 292 VAL A N 1
ATOM 2241 C CA . VAL A 1 292 ? 21.812 10.519 -2.220 1.00 87.50 292 VAL A CA 1
ATOM 2242 C C . VAL A 1 292 ? 20.571 10.136 -1.424 1.00 87.50 292 VAL A C 1
ATOM 2244 O O . VAL A 1 292 ? 19.717 10.981 -1.161 1.00 87.50 292 VAL A O 1
ATOM 2247 N N . ALA A 1 293 ? 20.488 8.865 -1.032 1.00 89.75 293 ALA A 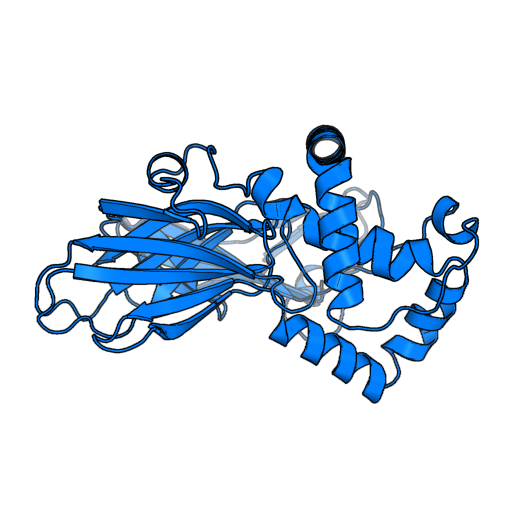N 1
ATOM 2248 C CA . ALA A 1 293 ? 19.408 8.333 -0.210 1.00 89.75 293 ALA A CA 1
ATOM 2249 C C . ALA A 1 293 ? 19.532 8.851 1.232 1.00 89.75 293 ALA A C 1
ATOM 2251 O O . ALA A 1 293 ? 20.291 8.306 2.035 1.00 89.75 293 ALA A O 1
ATOM 2252 N N . ASN A 1 294 ? 18.843 9.950 1.537 1.00 91.44 294 ASN A N 1
ATOM 2253 C CA . ASN A 1 294 ? 18.830 10.576 2.855 1.00 91.44 294 ASN A CA 1
ATOM 2254 C C . ASN A 1 294 ? 17.524 11.344 3.118 1.00 91.44 294 ASN A C 1
ATOM 2256 O O . ASN A 1 294 ? 16.687 11.532 2.232 1.00 91.44 294 ASN A O 1
ATOM 2260 N N . ASP A 1 295 ? 17.365 11.801 4.356 1.00 93.75 295 ASP A N 1
ATOM 2261 C CA . ASP A 1 295 ? 16.166 12.497 4.831 1.00 93.75 295 ASP A CA 1
ATOM 2262 C C . ASP A 1 295 ? 15.934 13.828 4.106 1.00 93.75 295 ASP A C 1
ATOM 2264 O O . ASP A 1 295 ? 14.790 14.204 3.851 1.00 93.75 295 ASP A O 1
ATOM 2268 N N . ASP A 1 296 ? 17.002 14.506 3.672 1.00 93.62 296 ASP A N 1
ATOM 2269 C CA . ASP A 1 296 ? 16.890 15.719 2.860 1.00 93.62 296 ASP A CA 1
ATOM 2270 C C . ASP A 1 296 ? 16.252 15.435 1.497 1.00 93.62 296 ASP A C 1
ATOM 2272 O O . ASP A 1 296 ? 15.472 16.252 1.004 1.00 93.62 296 ASP A O 1
ATOM 2276 N N . ALA A 1 297 ? 16.566 14.299 0.869 1.00 92.88 297 ALA A N 1
ATOM 2277 C CA . ALA A 1 297 ? 15.948 13.907 -0.393 1.00 92.88 297 ALA A CA 1
ATOM 2278 C C . ALA A 1 297 ? 14.447 13.646 -0.227 1.00 92.88 297 ALA A C 1
ATOM 2280 O O . ALA A 1 297 ? 13.645 14.108 -1.042 1.00 92.88 297 ALA A O 1
ATOM 2281 N N . LEU A 1 298 ? 14.055 12.990 0.867 1.00 95.25 298 LEU A N 1
ATOM 2282 C CA . LEU A 1 298 ? 12.645 12.770 1.175 1.00 95.25 298 LEU A CA 1
ATOM 2283 C C . LEU A 1 298 ? 11.925 14.080 1.529 1.00 95.25 298 LEU A C 1
ATOM 2285 O O . LEU A 1 298 ? 10.831 14.331 1.028 1.00 95.25 298 LEU A O 1
ATOM 2289 N N . LEU A 1 299 ? 12.553 14.966 2.306 1.00 96.00 299 LEU A N 1
ATOM 2290 C CA . LEU A 1 299 ? 12.017 16.296 2.604 1.00 96.00 299 LEU A CA 1
ATOM 2291 C C . LEU A 1 299 ? 11.799 17.122 1.330 1.00 96.00 299 LEU A C 1
ATOM 2293 O O . LEU A 1 299 ? 10.769 17.789 1.196 1.00 96.00 299 LEU A O 1
ATOM 2297 N N . ARG A 1 300 ? 12.745 17.076 0.381 1.00 94.31 300 ARG A N 1
ATOM 2298 C CA . ARG A 1 300 ? 12.591 17.717 -0.935 1.00 94.31 300 ARG A CA 1
ATOM 2299 C C . ARG A 1 300 ? 11.401 17.139 -1.697 1.00 94.31 300 ARG A C 1
ATOM 2301 O O . ARG A 1 300 ? 10.575 17.915 -2.173 1.00 94.31 300 ARG A O 1
ATOM 2308 N N . ALA A 1 301 ? 11.258 15.813 -1.738 1.00 95.12 301 ALA A N 1
ATOM 2309 C CA . ALA A 1 301 ? 10.116 15.164 -2.382 1.00 95.12 301 ALA A CA 1
ATOM 2310 C C . ALA A 1 301 ? 8.778 15.581 -1.749 1.00 95.12 301 ALA A C 1
ATOM 2312 O O . ALA A 1 301 ? 7.836 15.906 -2.469 1.00 95.12 301 ALA A O 1
ATOM 2313 N N . ILE A 1 302 ? 8.703 15.653 -0.414 1.00 96.44 302 ILE A N 1
ATOM 2314 C CA . ILE A 1 302 ? 7.505 16.109 0.312 1.00 96.44 302 ILE A CA 1
ATOM 2315 C C . ILE A 1 302 ? 7.152 17.550 -0.068 1.00 96.44 302 ILE A C 1
ATOM 2317 O O . ILE A 1 302 ? 5.986 17.837 -0.332 1.00 96.44 302 ILE A O 1
ATOM 2321 N N . ARG A 1 303 ? 8.138 18.453 -0.137 1.00 95.31 303 ARG A N 1
ATOM 2322 C CA . ARG A 1 303 ? 7.917 19.861 -0.514 1.00 95.31 303 ARG A CA 1
ATOM 2323 C C . ARG A 1 303 ? 7.443 20.000 -1.960 1.00 95.31 303 ARG A C 1
ATOM 2325 O O . ARG A 1 303 ? 6.421 20.638 -2.197 1.00 95.31 303 ARG A O 1
ATOM 2332 N N . LEU A 1 304 ? 8.117 19.336 -2.901 1.00 93.25 304 LEU A N 1
ATOM 2333 C CA . LEU A 1 304 ? 7.714 19.316 -4.312 1.00 93.25 304 LEU A CA 1
ATOM 2334 C C . LEU A 1 304 ? 6.305 18.739 -4.488 1.00 93.25 304 LEU A C 1
ATOM 2336 O O . LEU A 1 304 ? 5.483 19.291 -5.224 1.00 93.25 304 LEU A O 1
ATOM 2340 N N . TYR A 1 305 ? 5.998 17.651 -3.777 1.00 94.25 305 TYR A N 1
ATOM 2341 C CA . TYR A 1 305 ? 4.665 17.069 -3.777 1.00 94.25 305 TYR A CA 1
ATOM 2342 C C . TYR A 1 305 ? 3.634 18.049 -3.217 1.00 94.25 305 TYR A C 1
ATOM 2344 O O . TYR A 1 305 ? 2.596 18.250 -3.838 1.00 94.25 305 TYR A O 1
ATOM 2352 N N . ALA A 1 306 ? 3.921 18.706 -2.093 1.00 93.62 306 ALA A N 1
ATOM 2353 C CA . ALA A 1 306 ? 3.021 19.666 -1.464 1.00 93.62 306 ALA A CA 1
ATOM 2354 C C . ALA A 1 306 ? 2.675 20.854 -2.380 1.00 93.62 306 ALA A C 1
ATOM 2356 O O . ALA A 1 306 ? 1.544 21.332 -2.345 1.00 93.62 306 ALA A O 1
ATOM 2357 N N . GLU A 1 307 ? 3.615 21.305 -3.212 1.00 91.31 307 GLU A N 1
ATOM 2358 C CA . GLU A 1 307 ? 3.404 22.386 -4.186 1.00 91.31 307 GLU A CA 1
ATOM 2359 C C . GLU A 1 307 ? 2.550 21.952 -5.386 1.00 91.31 307 GLU A C 1
ATOM 2361 O O . GLU A 1 307 ? 1.766 22.741 -5.913 1.00 91.31 307 GLU A O 1
ATOM 2366 N N . ARG A 1 308 ? 2.694 20.697 -5.830 1.00 86.62 308 ARG A N 1
ATOM 2367 C CA . ARG A 1 308 ? 2.120 20.203 -7.097 1.00 86.62 308 ARG A CA 1
ATOM 2368 C C . ARG A 1 308 ? 0.976 19.207 -6.926 1.00 86.62 308 ARG A C 1
ATOM 2370 O O . ARG A 1 308 ? 0.409 18.754 -7.920 1.00 86.62 308 ARG A O 1
ATOM 2377 N N . ARG A 1 309 ? 0.621 18.860 -5.686 1.00 84.44 309 ARG A N 1
ATOM 2378 C CA . ARG A 1 309 ? -0.271 17.744 -5.331 1.00 84.44 309 ARG A CA 1
ATOM 2379 C C . ARG A 1 309 ? -1.563 17.704 -6.138 1.00 84.44 309 ARG A C 1
ATOM 2381 O O . ARG A 1 309 ? -1.939 16.637 -6.621 1.00 84.44 309 ARG A O 1
ATOM 2388 N N . ASP A 1 310 ? -2.256 18.835 -6.242 1.00 80.00 310 ASP A N 1
ATOM 2389 C CA . ASP A 1 310 ? -3.561 18.881 -6.904 1.00 80.00 310 ASP A CA 1
ATOM 2390 C C . ASP A 1 310 ? -3.426 18.735 -8.427 1.00 80.00 310 ASP A C 1
ATOM 2392 O O . ASP A 1 310 ? -4.159 17.940 -9.014 1.00 80.00 310 ASP A O 1
ATOM 2396 N N . GLY A 1 311 ? -2.428 19.384 -9.037 1.00 81.06 311 GLY A N 1
ATOM 2397 C CA . GLY A 1 311 ? -2.136 19.242 -10.468 1.00 81.06 311 GLY A CA 1
ATOM 2398 C C . GLY A 1 311 ? -1.667 17.833 -10.845 1.00 81.06 311 GLY A C 1
ATOM 2399 O O . GLY A 1 311 ? -2.132 17.272 -11.834 1.00 81.06 311 GLY A O 1
ATOM 2400 N N . TYR A 1 312 ? -0.812 17.208 -10.026 1.00 80.00 312 TYR A N 1
ATOM 2401 C CA . TYR A 1 312 ? -0.404 15.817 -10.245 1.00 80.00 312 TYR A CA 1
ATOM 2402 C C . TYR A 1 312 ? -1.575 14.846 -10.131 1.00 80.00 312 TYR A C 1
ATOM 2404 O O . TYR A 1 312 ? -1.668 13.917 -10.930 1.00 80.00 312 TYR A O 1
ATOM 2412 N N . ARG A 1 313 ? -2.492 15.061 -9.180 1.00 77.69 313 ARG A N 1
ATOM 2413 C CA . ARG A 1 313 ? -3.684 14.216 -9.058 1.00 77.69 313 ARG A CA 1
ATOM 2414 C C . ARG A 1 313 ? -4.601 14.354 -10.272 1.00 77.69 313 ARG A C 1
ATOM 2416 O O . ARG A 1 313 ? -5.073 13.341 -10.770 1.00 77.69 313 ARG A O 1
ATOM 2423 N N . GLU A 1 314 ? -4.847 15.570 -10.744 1.00 79.88 314 GLU A N 1
ATOM 2424 C CA . GLU A 1 314 ? -5.685 15.802 -11.926 1.00 79.88 314 GLU A CA 1
ATOM 2425 C C . GLU A 1 314 ? -5.090 15.151 -13.182 1.00 79.88 314 GLU A C 1
ATOM 2427 O O . GLU A 1 314 ? -5.782 14.415 -13.891 1.00 79.88 314 GLU A O 1
ATOM 2432 N N . LEU A 1 315 ? -3.787 15.345 -13.413 1.00 76.81 315 LEU A N 1
ATOM 2433 C CA . LEU A 1 315 ? -3.069 14.715 -14.522 1.00 76.81 315 LEU A CA 1
ATOM 2434 C C . LEU A 1 315 ? -3.120 13.184 -14.424 1.00 76.81 315 LEU A C 1
ATOM 2436 O O . LEU A 1 315 ? -3.344 12.499 -15.420 1.00 76.81 315 LEU A O 1
ATOM 2440 N N . PHE A 1 316 ? -2.930 12.648 -13.218 1.00 76.50 316 PHE A N 1
ATOM 2441 C CA . PHE A 1 316 ? -2.975 11.216 -12.966 1.00 76.50 316 PHE A CA 1
ATOM 2442 C C . PHE A 1 316 ? -4.353 10.621 -13.255 1.00 76.50 316 PHE A C 1
ATOM 2444 O O . PHE A 1 316 ? -4.439 9.640 -13.985 1.00 76.50 316 PHE A O 1
ATOM 2451 N N . GLU A 1 317 ? -5.432 11.217 -12.742 1.00 73.44 317 GLU A N 1
ATOM 2452 C CA . GLU A 1 317 ? -6.789 10.716 -12.995 1.00 73.44 317 GLU A CA 1
ATOM 2453 C C . GLU A 1 317 ? -7.174 10.846 -14.480 1.00 73.44 317 GLU A C 1
ATOM 2455 O O . GLU A 1 317 ? -7.831 9.958 -15.017 1.00 73.44 317 GLU A O 1
ATOM 2460 N N . THR A 1 318 ? -6.694 11.885 -15.174 1.00 72.00 318 THR A N 1
ATOM 2461 C CA . THR A 1 318 ? -6.911 12.059 -16.623 1.00 72.00 318 THR A CA 1
ATOM 2462 C C . THR A 1 318 ? -6.178 10.994 -17.444 1.00 72.00 318 THR A C 1
ATOM 2464 O O . THR A 1 318 ? -6.753 10.392 -18.349 1.00 72.00 318 THR A O 1
ATOM 2467 N N . ASN A 1 319 ? -4.912 10.724 -17.118 1.00 66.00 319 ASN A N 1
ATOM 2468 C CA . ASN A 1 319 ? -4.078 9.796 -17.886 1.00 66.00 319 ASN A CA 1
ATOM 2469 C C . ASN A 1 319 ? -4.308 8.327 -17.515 1.00 66.00 319 ASN A C 1
ATOM 2471 O O . ASN A 1 319 ? -4.090 7.458 -18.354 1.00 66.00 319 ASN A O 1
ATOM 2475 N N . ARG A 1 320 ? -4.794 8.027 -16.303 1.00 57.97 320 ARG A N 1
ATOM 2476 C CA . ARG A 1 320 ? -5.127 6.653 -15.893 1.00 57.97 320 ARG A CA 1
ATOM 2477 C C . ARG A 1 320 ? -6.216 6.039 -16.778 1.00 57.97 320 ARG A C 1
ATOM 2479 O O . ARG A 1 320 ? -6.200 4.834 -16.987 1.00 57.97 320 ARG A O 1
ATOM 2486 N N . VAL A 1 321 ? -7.115 6.862 -17.325 1.00 36.66 321 VAL A N 1
ATOM 2487 C CA . VAL A 1 321 ? -8.164 6.440 -18.273 1.00 36.66 321 VAL A CA 1
ATOM 2488 C C . VAL A 1 321 ? -7.594 6.114 -19.663 1.00 36.66 321 VAL A C 1
ATOM 2490 O O . VAL A 1 321 ? -8.173 5.309 -20.377 1.00 36.66 321 VAL A O 1
ATOM 2493 N N . MET A 1 322 ? -6.448 6.692 -20.039 1.00 27.16 322 MET A N 1
ATOM 2494 C CA . MET A 1 322 ? -5.786 6.464 -21.336 1.00 27.16 322 MET A CA 1
ATOM 2495 C C . MET A 1 322 ? -4.817 5.266 -21.329 1.00 27.16 322 MET A C 1
ATOM 2497 O O . MET A 1 322 ? -4.294 4.908 -22.379 1.00 27.16 322 MET A O 1
ATOM 2501 N N . MET A 1 323 ? -4.532 4.683 -20.157 1.00 29.50 323 MET A N 1
ATOM 2502 C CA . MET A 1 323 ? -3.683 3.489 -19.997 1.00 29.50 323 MET A CA 1
ATOM 2503 C C . MET A 1 323 ? -4.501 2.195 -19.800 1.00 29.50 323 MET A C 1
ATOM 2505 O O . MET A 1 323 ? -3.922 1.180 -19.414 1.00 29.50 323 MET A O 1
ATOM 2509 N N . GLN A 1 324 ? -5.823 2.243 -20.016 1.00 29.30 324 GLN A N 1
ATOM 2510 C CA . GLN A 1 324 ? -6.725 1.083 -20.030 1.00 29.30 324 GLN A CA 1
ATOM 2511 C C . GLN A 1 324 ? -7.123 0.710 -21.453 1.00 29.30 324 GLN A C 1
ATOM 2513 O O . GLN A 1 324 ? -7.305 1.642 -22.268 1.00 29.30 324 GLN A O 1
#

Nearest PDB structures (foldseek):
  2cdp-assembly3_C  TM=5.501E-01  e=6.796E-03  Saccharophagus degradans 2-40
  2cdp-assembly4_D  TM=5.115E-01  e=4.070E-03  Saccharophagus degradans 2-40
  2cdo-assembly3_C  TM=4.631E-01  e=2.892E-03  Saccharophagus degradans
  1yi9-assembly1_A  TM=4.200E-01  e=2.666E-02  Rattus norvegicus
  4jdn-assembly1_C  TM=4.967E-01  e=1.849E-01  Chlamydia trachomatis D-LC

Radius of gyration: 21.67 Å; Cα contacts (8 Å, |Δi|>4): 663; chains: 1; bounding box: 50×49×62 Å

Sequence (324 aa):
IDQLQLLEVSHSPTATVVADQYGRAIIANELAAPVSATDQSGRNLLSAVARNDGAASKATQQRLNSIAADNLRDHIDLEFDVEPGTDDVALYLRLRNSLLNTVLFYDVMLAEQGFGALDWLGRDVNQLLNTLNVGLWYRANMGLEILVWDGEAYQSAGHLADQGPIAWSERAILLPAVGDSKTLRVRLSYVADNWRIDQVALASGAQLVESRQVNVARANAEDGALPDVPAFLAAADEQYLITRPGESISVYFDVGQADAGMARTYLLASSGYYIEWMRPEWLRAEAAAAFVANDDALLRAIRLYAERRDGYRELFETNRVMMQ

Solvent-accessible surface area (backbone atoms only — not comparable to full-atom values): 17712 Å² total; per-residue (Å²): 54,9,18,40,34,34,36,36,34,79,42,57,74,84,54,41,74,33,31,31,79,85,68,47,42,29,42,42,26,74,72,38,50,53,80,41,28,29,35,78,88,68,47,80,40,41,88,21,24,50,44,90,73,77,55,38,41,70,65,50,71,68,58,60,73,66,53,42,67,96,47,55,62,39,39,38,43,33,32,30,81,43,64,61,67,48,54,38,34,20,47,34,37,33,33,26,28,32,65,38,62,55,33,33,50,51,47,55,54,32,30,38,15,9,60,53,31,55,53,39,64,71,47,43,58,70,33,69,69,52,37,49,48,45,52,52,45,45,64,75,58,53,37,40,37,36,25,36,56,77,87,86,52,74,42,85,56,48,59,40,73,78,74,45,56,84,58,80,44,61,35,35,42,67,44,77,64,56,46,78,40,52,61,49,41,38,36,44,38,29,38,57,51,38,50,30,39,16,23,39,25,42,13,45,76,28,42,81,49,84,58,50,78,41,58,51,68,43,65,48,48,89,83,77,76,72,73,73,55,44,68,29,23,69,47,83,71,84,50,60,48,83,77,56,96,92,58,66,74,52,74,41,68,80,79,80,81,76,60,93,86,46,33,76,48,72,45,82,49,74,39,71,75,83,82,85,77,88,51,77,70,30,53,69,36,76,57,77,52,82,73,62,82,48,52,65,50,52,47,49,19,50,51,55,31,67,77,40,46,68,62,52,49,53,51,45,63,60,48,57,65,72,76,106

Mean predicted aligned error: 6.05 Å